Protein AF-A0A956KXP3-F1 (afdb_monomer)

Structure (mmCIF, N/CA/C/O backbone):
data_AF-A0A956KXP3-F1
#
_entry.id   AF-A0A956KXP3-F1
#
loop_
_atom_site.group_PDB
_atom_site.id
_atom_site.type_symbol
_atom_site.label_atom_id
_atom_site.label_alt_id
_atom_site.label_comp_id
_atom_site.label_asym_id
_atom_site.label_entity_id
_atom_site.label_seq_id
_atom_site.pdbx_PDB_ins_code
_atom_site.Cartn_x
_atom_site.Cartn_y
_atom_site.Cartn_z
_atom_site.occupancy
_atom_site.B_iso_or_equiv
_atom_site.auth_seq_id
_atom_site.auth_comp_id
_atom_site.auth_asym_id
_atom_site.auth_atom_id
_atom_site.pdbx_PDB_model_num
ATOM 1 N N . MET A 1 1 ? 27.974 -3.308 50.750 1.00 45.09 1 MET A N 1
ATOM 2 C CA . MET A 1 1 ? 28.464 -2.423 49.671 1.00 45.09 1 MET A CA 1
ATOM 3 C C . MET A 1 1 ? 27.335 -2.350 48.648 1.00 45.09 1 MET A C 1
ATOM 5 O O . MET A 1 1 ? 27.151 -3.309 47.923 1.00 45.09 1 MET A O 1
ATOM 9 N N . ALA A 1 2 ? 26.317 -1.505 48.831 1.00 42.88 2 ALA A N 1
ATOM 10 C CA . ALA A 1 2 ? 26.296 -0.040 48.697 1.00 42.88 2 ALA A CA 1
ATOM 11 C C . ALA A 1 2 ? 26.562 0.403 47.246 1.00 42.88 2 ALA A C 1
ATOM 13 O O . ALA A 1 2 ? 27.672 0.228 46.759 1.00 42.88 2 ALA A O 1
ATOM 14 N N . GLY A 1 3 ? 25.535 0.963 46.594 1.00 43.00 3 GLY A N 1
ATOM 15 C CA . GLY A 1 3 ? 25.621 1.526 45.244 1.00 43.00 3 GLY A CA 1
ATOM 16 C C . GLY A 1 3 ? 24.264 1.865 44.615 1.00 43.00 3 GLY A C 1
ATOM 17 O O . GLY A 1 3 ? 23.972 1.401 43.523 1.00 43.00 3 GLY A O 1
ATOM 18 N N . VAL A 1 4 ? 23.425 2.630 45.323 1.00 46.81 4 VAL A N 1
ATOM 19 C CA . VAL A 1 4 ? 22.237 3.314 44.779 1.00 46.81 4 VAL A CA 1
ATOM 20 C C . VAL A 1 4 ? 22.669 4.700 44.292 1.00 46.81 4 VAL A C 1
ATOM 22 O O . VAL A 1 4 ? 23.131 5.489 45.108 1.00 46.81 4 VAL A O 1
ATOM 25 N N . CYS A 1 5 ? 22.456 5.005 43.011 1.00 50.12 5 CYS A N 1
ATOM 26 C CA . CYS A 1 5 ? 22.317 6.353 42.436 1.00 50.12 5 CYS A CA 1
ATOM 27 C C . CYS A 1 5 ? 21.354 6.191 41.240 1.00 50.12 5 CYS A C 1
ATOM 29 O O . CYS A 1 5 ? 21.621 5.370 40.375 1.00 50.12 5 CYS A O 1
ATOM 31 N N . GLY A 1 6 ? 20.189 6.824 41.117 1.00 42.78 6 GLY A N 1
ATOM 32 C CA . GLY A 1 6 ? 19.728 8.081 41.690 1.00 42.78 6 GLY A CA 1
ATOM 33 C C . GLY A 1 6 ? 19.776 9.169 40.617 1.00 42.78 6 GLY A C 1
ATOM 34 O O . GLY A 1 6 ? 20.756 9.896 40.549 1.00 42.78 6 GLY A O 1
ATOM 35 N N . ALA A 1 7 ? 18.729 9.281 39.796 1.00 56.81 7 ALA A N 1
ATOM 36 C CA . ALA A 1 7 ? 18.448 10.481 39.008 1.00 56.81 7 ALA A CA 1
ATOM 37 C C . ALA A 1 7 ? 16.929 10.632 38.851 1.00 56.81 7 ALA A C 1
ATOM 39 O O . ALA A 1 7 ? 16.309 10.125 37.921 1.00 56.81 7 ALA A O 1
ATOM 40 N N . TRP A 1 8 ? 16.343 11.298 39.841 1.00 44.25 8 TRP A N 1
ATOM 41 C CA . TRP A 1 8 ? 15.038 11.934 39.750 1.00 44.25 8 TRP A CA 1
ATOM 42 C C . TRP A 1 8 ? 15.195 13.230 38.952 1.00 44.25 8 TRP A C 1
ATOM 44 O O . TRP A 1 8 ? 16.064 14.036 39.279 1.00 44.25 8 TRP A O 1
ATOM 54 N N . LEU A 1 9 ? 14.323 13.469 37.974 1.00 53.97 9 LEU A N 1
ATOM 55 C CA . LEU A 1 9 ? 13.992 14.823 37.540 1.00 53.97 9 LEU A CA 1
ATOM 56 C C . LEU A 1 9 ? 12.479 14.992 37.628 1.00 53.97 9 LEU A C 1
ATOM 58 O O . LEU A 1 9 ? 11.695 14.263 37.027 1.00 53.97 9 LEU A O 1
ATOM 62 N N . VAL A 1 10 ? 12.128 15.936 38.487 1.00 48.91 10 VAL A N 1
ATOM 63 C CA . VAL A 1 10 ? 10.803 16.332 38.935 1.00 48.91 10 VAL A CA 1
ATOM 64 C C . VAL A 1 10 ? 10.518 17.709 38.340 1.00 48.91 10 VAL A C 1
ATOM 66 O O . VAL A 1 10 ? 11.416 18.541 38.270 1.00 48.91 10 VAL A O 1
ATOM 69 N N . LEU A 1 11 ? 9.240 17.936 38.028 1.00 43.44 11 LEU A N 1
ATOM 70 C CA . LEU A 1 11 ? 8.555 19.227 37.894 1.00 43.44 11 LEU A CA 1
ATOM 71 C C . LEU A 1 11 ? 8.860 20.114 36.675 1.00 43.44 11 LEU A C 1
ATOM 73 O O . LEU A 1 11 ? 9.829 20.863 36.624 1.00 43.44 11 LEU A O 1
ATOM 77 N N . GLY A 1 12 ? 7.853 20.178 35.803 1.00 35.91 12 GLY A N 1
ATOM 78 C CA . GLY A 1 12 ? 7.515 21.355 35.010 1.00 35.91 12 GLY A CA 1
ATOM 79 C C . GLY A 1 12 ? 6.002 21.566 35.026 1.00 35.91 12 GLY A C 1
ATOM 80 O O . GLY A 1 12 ? 5.323 21.215 34.070 1.00 35.91 12 GLY A O 1
ATOM 81 N N . ALA A 1 13 ? 5.470 22.090 36.134 1.00 44.41 13 ALA A N 1
ATOM 82 C CA . ALA A 1 13 ? 4.117 22.633 36.224 1.00 44.41 13 ALA A CA 1
ATOM 83 C C . ALA A 1 13 ? 4.218 24.161 36.322 1.00 44.41 13 ALA A C 1
ATOM 85 O O . ALA A 1 13 ? 4.765 24.688 37.288 1.00 44.41 13 ALA A O 1
ATOM 86 N N . SER A 1 14 ? 3.735 24.863 35.302 1.00 48.34 14 SER A N 1
ATOM 87 C CA . SER A 1 14 ? 3.495 26.314 35.237 1.00 48.34 14 SER A CA 1
ATOM 88 C C . SER A 1 14 ? 2.742 26.540 33.925 1.00 48.34 14 SER A C 1
ATOM 90 O O . SER A 1 14 ? 3.182 26.049 32.898 1.00 48.34 14 SER A O 1
ATOM 92 N N . GLY A 1 15 ? 1.605 27.207 33.826 1.00 38.78 15 GLY A N 1
ATOM 93 C CA . GLY A 1 15 ? 0.773 27.939 34.764 1.00 38.78 15 GLY A CA 1
ATOM 94 C C . GLY A 1 15 ? -0.366 28.519 33.918 1.00 38.78 15 GLY A C 1
ATOM 95 O O . GLY A 1 15 ? -0.157 28.894 32.766 1.00 38.78 15 GLY A O 1
ATOM 96 N N . ALA A 1 16 ? -1.579 28.522 34.461 1.00 41.62 16 ALA A N 1
ATOM 97 C CA . ALA A 1 16 ? -2.758 29.089 33.824 1.00 41.62 16 ALA A CA 1
ATOM 98 C C . ALA A 1 16 ? -2.618 30.609 33.619 1.00 41.62 16 ALA A C 1
ATOM 100 O O . ALA A 1 16 ? -2.043 31.307 34.452 1.00 41.62 16 ALA A O 1
ATOM 101 N N . SER A 1 17 ? -3.198 31.133 32.540 1.00 46.12 17 SER A N 1
ATOM 102 C CA . SER A 1 17 ? -3.541 32.551 32.392 1.00 46.12 17 SER A CA 1
ATOM 103 C C . SER A 1 17 ? -4.945 32.636 31.805 1.00 46.12 17 SER A C 1
ATOM 105 O O . SER A 1 17 ? -5.241 32.007 30.793 1.00 46.12 17 SER A O 1
ATOM 107 N N . ALA A 1 18 ? -5.811 33.352 32.514 1.00 42.28 18 ALA A N 1
ATOM 108 C CA . ALA A 1 18 ? -7.229 33.518 32.252 1.00 42.28 18 ALA A CA 1
ATOM 109 C C . ALA A 1 18 ? -7.525 34.834 31.510 1.00 42.28 18 ALA A C 1
ATOM 111 O O . ALA A 1 18 ? -6.869 35.838 31.777 1.00 42.28 18 ALA A O 1
ATOM 112 N N . GLY A 1 19 ? -8.598 34.819 30.705 1.00 35.06 19 GLY A N 1
ATOM 113 C CA . GLY A 1 19 ? -9.416 35.977 30.299 1.00 35.06 19 GLY A CA 1
ATOM 114 C C . GLY A 1 19 ? -8.905 36.815 29.118 1.00 35.06 19 GLY A C 1
ATOM 115 O O . GLY A 1 19 ? -7.706 36.796 28.851 1.00 35.06 19 GLY A O 1
ATOM 116 N N . PRO A 1 20 ? -9.786 37.567 28.417 1.00 42.28 20 PRO A N 1
ATOM 117 C CA . PRO A 1 20 ? -11.076 38.088 28.889 1.00 42.28 20 PRO A CA 1
ATOM 118 C C . PRO A 1 20 ? -12.331 37.596 28.141 1.00 42.28 20 PRO A C 1
ATOM 120 O O . PRO A 1 20 ? -12.309 37.254 26.963 1.00 42.28 20 PRO A O 1
ATOM 123 N N . ALA A 1 21 ? -13.437 37.615 28.888 1.00 42.81 21 ALA A N 1
ATOM 124 C CA . ALA A 1 21 ? -14.804 37.571 28.397 1.00 42.81 21 ALA A CA 1
ATOM 125 C C . ALA A 1 21 ? -15.162 38.899 27.715 1.00 42.81 21 ALA A C 1
ATOM 127 O O . ALA A 1 21 ? -14.870 39.960 28.267 1.00 42.81 21 ALA A O 1
ATOM 128 N N . GLU A 1 22 ? -15.840 38.828 26.571 1.00 44.31 22 GLU A N 1
ATOM 129 C CA . GLU A 1 22 ? -16.591 39.951 26.020 1.00 44.31 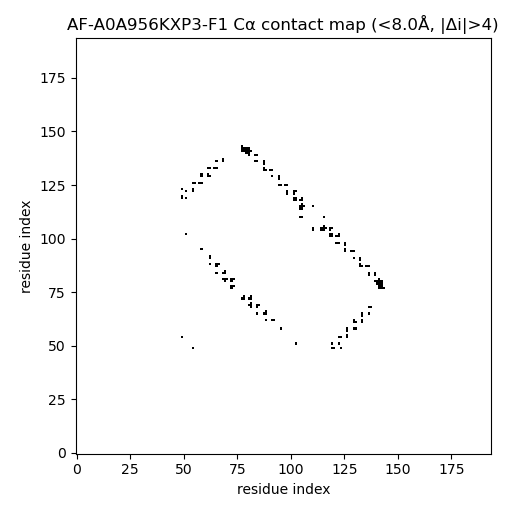22 GLU A CA 1
ATOM 130 C C . GLU A 1 22 ? -18.066 39.560 25.919 1.00 44.31 22 GLU A C 1
ATOM 132 O O . GLU A 1 22 ? -18.439 38.509 25.395 1.00 44.31 22 GLU A O 1
ATOM 137 N N . ASP A 1 23 ? -18.857 40.417 26.546 1.00 43.03 23 ASP A N 1
ATOM 138 C CA . ASP A 1 23 ? -20.299 40.430 26.693 1.00 43.03 23 ASP A CA 1
ATOM 139 C C . ASP A 1 23 ? -20.914 40.983 25.399 1.00 43.03 23 ASP A C 1
ATOM 141 O O . ASP A 1 23 ? -20.589 42.094 24.981 1.00 43.03 23 ASP A O 1
ATOM 145 N N . ALA A 1 24 ? -21.787 40.216 24.747 1.00 39.56 24 ALA A N 1
ATOM 146 C CA . ALA A 1 24 ? -22.653 40.730 23.694 1.00 39.56 24 ALA A CA 1
ATOM 147 C C . ALA A 1 24 ? -24.072 40.194 23.906 1.00 39.56 24 ALA A C 1
ATOM 149 O O . ALA A 1 24 ? -24.340 38.995 23.819 1.00 39.56 24 ALA A O 1
ATOM 150 N N . ALA A 1 25 ? -24.948 41.138 24.238 1.00 44.03 25 ALA A N 1
ATOM 151 C CA . ALA A 1 25 ? -26.364 41.015 24.543 1.00 44.03 25 ALA A CA 1
ATOM 152 C C . ALA A 1 25 ? -27.208 40.316 23.444 1.00 44.03 25 ALA A C 1
ATOM 154 O O . ALA A 1 25 ? -26.819 40.288 22.273 1.00 44.03 25 ALA A O 1
ATOM 155 N N . PRO A 1 26 ? -28.390 39.777 23.810 1.00 47.12 26 PRO A N 1
ATOM 156 C CA . PRO A 1 26 ? -29.242 38.981 22.928 1.00 47.12 26 PRO A CA 1
ATOM 157 C C . PRO A 1 26 ? -30.068 39.848 21.963 1.00 47.12 26 PRO A C 1
ATOM 159 O O . PRO A 1 26 ? -30.556 40.906 22.362 1.00 47.12 26 PRO A O 1
ATOM 162 N N . PRO A 1 27 ? -30.346 39.388 20.732 1.00 48.47 27 PRO A N 1
ATOM 163 C CA . PRO A 1 27 ? -31.478 39.900 19.980 1.00 48.47 27 PRO A CA 1
ATOM 164 C C . PRO A 1 27 ? -32.775 39.225 20.454 1.00 48.47 27 PRO A C 1
ATOM 166 O O . PRO A 1 27 ? -33.009 38.041 20.214 1.00 48.47 27 PRO A O 1
ATOM 169 N N . GLU A 1 28 ? -33.643 40.005 21.103 1.00 42.50 28 GLU A N 1
ATOM 170 C CA . GLU A 1 28 ? -35.086 39.771 21.056 1.00 42.50 28 GLU A CA 1
ATOM 171 C C . GLU A 1 28 ? -35.567 39.989 19.614 1.00 42.50 28 GLU A C 1
ATOM 173 O O . GLU A 1 28 ? -35.390 41.061 19.036 1.00 42.50 28 GLU A O 1
ATOM 178 N N . GLY A 1 29 ? -36.178 38.961 19.032 1.00 38.88 29 GLY A N 1
ATOM 179 C CA . GLY A 1 29 ? -36.815 39.003 17.722 1.00 38.88 29 GLY A CA 1
ATOM 180 C C . GLY A 1 29 ? -37.984 38.030 17.713 1.00 38.88 29 GLY A C 1
ATOM 181 O O . GLY A 1 29 ? -37.805 36.818 17.768 1.00 38.88 29 GLY A O 1
ATOM 182 N N . THR A 1 30 ? -39.179 38.602 17.743 1.00 36.38 30 THR A N 1
ATOM 183 C CA . THR A 1 30 ? -40.488 37.970 17.892 1.00 36.38 30 THR A CA 1
ATOM 184 C C . THR A 1 30 ? -40.813 36.993 16.755 1.00 36.38 30 THR A C 1
ATOM 186 O O . THR A 1 30 ? -40.412 37.184 15.612 1.00 36.38 30 THR A O 1
ATOM 189 N N . ALA A 1 31 ? -41.559 35.947 17.109 1.00 44.56 31 ALA A N 1
ATOM 190 C CA . ALA A 1 31 ? -41.974 34.832 16.269 1.00 44.56 31 ALA A CA 1
ATOM 191 C C . ALA A 1 31 ? -42.877 35.215 15.080 1.00 44.56 31 ALA A C 1
ATOM 193 O O . ALA A 1 31 ? -43.873 35.911 15.259 1.00 44.56 31 ALA A O 1
ATOM 194 N N . GLU A 1 32 ? -42.623 34.595 13.926 1.00 36.75 32 GLU A N 1
ATOM 195 C CA . GLU A 1 32 ? -43.653 34.219 12.954 1.00 36.75 32 GLU A CA 1
ATOM 196 C C . GLU A 1 32 ? -43.477 32.739 12.601 1.00 36.75 32 GLU A C 1
ATOM 198 O O . GLU A 1 32 ? -42.366 32.230 12.456 1.00 36.75 32 GLU A O 1
ATOM 203 N N . GLY A 1 33 ? -44.598 32.021 12.584 1.00 41.97 33 GLY A N 1
ATOM 204 C CA . GLY A 1 33 ? -44.637 30.571 12.544 1.00 41.97 33 GLY A CA 1
ATOM 205 C C . GLY A 1 33 ? -44.172 29.967 11.221 1.00 41.97 33 GLY A C 1
ATOM 206 O O . GLY A 1 33 ? -44.585 30.364 10.137 1.00 41.97 33 GLY A O 1
ATOM 207 N N . SER A 1 34 ? -43.414 28.886 11.339 1.00 36.19 34 SER A N 1
ATOM 208 C CA . SER A 1 34 ? -43.530 27.739 10.447 1.00 36.19 34 SER A CA 1
ATOM 209 C C . SER A 1 34 ? -43.389 26.491 11.295 1.00 36.19 34 SER A C 1
ATOM 211 O O . SER A 1 34 ? -42.302 26.091 11.696 1.00 36.19 34 SER A O 1
ATOM 213 N N . ALA A 1 35 ? -44.538 25.907 11.624 1.00 42.53 35 ALA A N 1
ATOM 214 C CA . ALA A 1 35 ? -44.608 24.527 12.057 1.00 42.53 35 ALA A CA 1
ATOM 215 C C . ALA A 1 35 ? -44.359 23.643 10.826 1.00 42.53 35 ALA A C 1
ATOM 217 O O . ALA A 1 35 ? -45.292 23.078 10.259 1.00 42.53 35 ALA A O 1
ATOM 218 N N . GLU A 1 36 ? -43.104 23.547 10.394 1.00 39.72 36 GLU A N 1
ATOM 219 C CA . GLU A 1 36 ? -42.645 22.379 9.656 1.00 39.72 36 GLU A CA 1
ATOM 220 C C . GLU A 1 36 ? -42.241 21.350 10.702 1.00 39.72 36 GLU A C 1
ATOM 222 O O . GLU A 1 36 ? -41.296 21.526 11.469 1.00 39.72 36 GLU A O 1
ATOM 227 N N . ALA A 1 37 ? -43.044 20.293 10.792 1.00 42.88 37 ALA A N 1
ATOM 228 C CA . ALA A 1 37 ? -42.674 19.093 11.505 1.00 42.88 37 ALA A CA 1
ATOM 229 C C . ALA A 1 37 ? -41.398 18.550 10.854 1.00 42.88 37 ALA A C 1
ATOM 231 O O . ALA A 1 37 ? -41.452 17.876 9.827 1.00 42.88 37 ALA A O 1
ATOM 232 N N . GLU A 1 38 ? -40.254 18.884 11.447 1.00 42.94 38 GLU A N 1
ATOM 233 C CA . GLU A 1 38 ? -38.962 18.313 11.112 1.00 42.94 38 GLU A CA 1
ATOM 234 C C . GLU A 1 38 ? -39.063 16.812 11.391 1.00 42.94 38 GLU A C 1
ATOM 236 O O . GLU A 1 38 ? -39.028 16.337 12.532 1.00 42.94 38 GLU A O 1
ATOM 241 N N . ALA A 1 39 ? -39.330 16.060 10.326 1.00 49.16 39 ALA A N 1
ATOM 242 C CA . ALA A 1 39 ? -39.291 14.618 10.333 1.00 49.16 39 ALA A CA 1
ATOM 243 C C . ALA A 1 39 ? -37.867 14.231 10.723 1.00 49.16 39 ALA A C 1
ATOM 245 O O . ALA A 1 39 ? -36.957 14.264 9.899 1.00 49.16 39 ALA A O 1
ATOM 246 N N . LYS A 1 40 ? -37.695 13.914 12.009 1.00 46.88 40 LYS A N 1
ATOM 247 C CA . LYS A 1 40 ? -36.495 13.329 12.596 1.00 46.88 40 LYS A CA 1
ATOM 248 C C . LYS A 1 40 ? -35.958 12.284 11.625 1.00 46.88 40 LYS A C 1
ATOM 250 O O . LYS A 1 40 ? -36.544 11.206 11.496 1.00 46.88 40 LYS A O 1
ATOM 255 N N . ALA A 1 41 ? -34.884 12.641 10.919 1.00 51.88 41 ALA A N 1
ATOM 256 C CA . ALA A 1 41 ? -34.215 11.739 10.006 1.00 51.88 41 ALA A CA 1
ATOM 257 C C . ALA A 1 41 ? -33.922 10.442 10.778 1.00 51.88 41 ALA A C 1
ATOM 259 O O . ALA A 1 41 ? -33.456 10.511 11.925 1.00 51.88 41 ALA A O 1
ATOM 260 N N . PRO A 1 42 ? -34.256 9.265 10.220 1.00 61.09 42 PRO A N 1
ATOM 261 C CA . PRO A 1 42 ? -33.888 8.014 10.856 1.00 61.09 42 PRO A CA 1
ATOM 262 C C . PRO A 1 42 ? -32.371 8.029 11.097 1.00 61.09 42 PRO A C 1
ATOM 264 O O . PRO A 1 42 ? -31.632 8.521 10.238 1.00 61.09 42 PRO A O 1
ATOM 267 N N . PRO A 1 43 ? -31.899 7.551 12.264 1.00 65.81 43 PRO A N 1
ATOM 268 C CA . PRO A 1 43 ? -30.471 7.486 12.539 1.00 65.81 43 PRO A CA 1
ATOM 269 C C . PRO A 1 43 ? -29.776 6.760 11.380 1.00 65.81 43 PRO A C 1
ATOM 271 O O . PRO A 1 43 ? -30.354 5.800 10.852 1.00 65.81 43 PRO A O 1
ATOM 274 N N . PRO A 1 44 ? -28.581 7.218 10.958 1.00 56.41 44 PRO A N 1
ATOM 275 C CA . PRO A 1 44 ? -27.846 6.563 9.888 1.00 56.41 44 PRO A CA 1
ATOM 276 C C . PRO A 1 44 ? -27.750 5.074 10.210 1.00 56.41 44 PRO A C 1
ATOM 278 O O . PRO A 1 44 ? -27.474 4.688 11.350 1.00 56.41 44 PRO A O 1
ATOM 281 N N . ALA A 1 45 ? -28.071 4.248 9.214 1.00 50.94 45 ALA A N 1
ATOM 282 C CA . ALA A 1 45 ? -28.017 2.806 9.360 1.00 50.94 45 ALA A CA 1
ATOM 283 C C . ALA A 1 45 ? -26.631 2.411 9.896 1.00 50.94 45 ALA A C 1
ATOM 285 O O . ALA A 1 45 ? -25.633 2.987 9.450 1.00 50.94 45 ALA A O 1
ATOM 286 N N . PRO A 1 46 ? -26.553 1.458 10.842 1.00 50.84 46 PRO A N 1
ATOM 287 C CA . PRO A 1 46 ? -25.273 0.987 11.340 1.00 50.84 46 PRO A CA 1
ATOM 288 C C . PRO A 1 46 ? -24.450 0.495 10.151 1.00 50.84 46 PRO A C 1
ATOM 290 O O . PRO A 1 46 ? -24.865 -0.418 9.430 1.00 50.84 46 PRO A O 1
ATOM 293 N N . THR A 1 47 ? -23.303 1.133 9.922 1.00 53.94 47 THR A N 1
ATOM 294 C CA . TH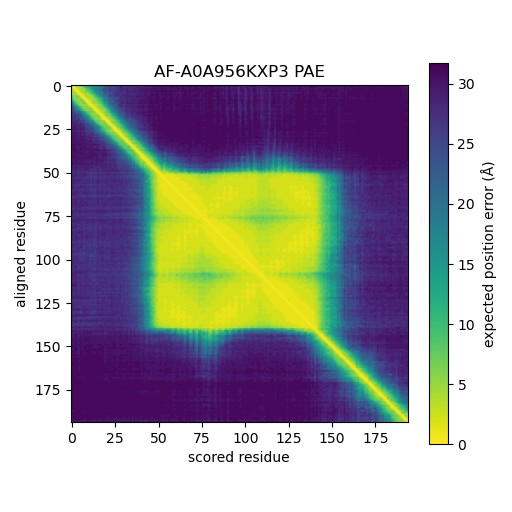R A 1 47 ? -22.307 0.635 8.981 1.00 53.94 47 THR A CA 1
ATOM 295 C C . THR A 1 47 ? -21.938 -0.787 9.407 1.00 53.94 47 THR A C 1
ATOM 297 O O . THR A 1 47 ? -21.844 -1.072 10.608 1.00 53.94 47 THR A O 1
ATOM 300 N N . PRO A 1 48 ? -21.815 -1.731 8.457 1.00 54.69 48 PRO A N 1
ATOM 301 C CA . PRO A 1 48 ? -21.481 -3.101 8.806 1.00 54.69 48 PRO A CA 1
ATOM 302 C C . PRO A 1 48 ? -20.153 -3.099 9.574 1.00 54.69 48 PRO A C 1
ATOM 304 O O . PRO A 1 48 ? -19.227 -2.391 9.172 1.00 54.69 48 PRO A O 1
ATOM 307 N N . PRO A 1 49 ? -20.040 -3.861 10.675 1.00 63.38 49 PRO A N 1
ATOM 308 C CA . PRO A 1 49 ? -18.829 -3.864 11.476 1.00 63.38 49 PRO A CA 1
ATOM 309 C C . PRO A 1 49 ? -17.661 -4.320 10.603 1.00 63.38 49 PRO A C 1
ATOM 311 O O . PRO A 1 49 ? -17.664 -5.431 10.066 1.00 63.38 49 PRO A O 1
ATOM 314 N N . VAL A 1 50 ? -16.666 -3.447 10.451 1.00 71.38 50 VAL A N 1
ATOM 315 C CA . VAL A 1 50 ? -15.434 -3.755 9.730 1.00 71.38 50 VAL A CA 1
ATOM 316 C C . VAL A 1 50 ? -14.773 -4.943 10.427 1.00 71.38 50 VAL A C 1
ATOM 318 O O . VAL A 1 50 ? -14.390 -4.877 11.597 1.00 71.38 50 VAL A O 1
ATOM 321 N N . SER A 1 51 ? -14.667 -6.074 9.731 1.00 87.69 51 SER A N 1
ATOM 322 C CA . SER A 1 51 ? -14.056 -7.270 10.305 1.00 87.69 51 SER A CA 1
ATOM 323 C C . SER A 1 51 ? -12.540 -7.094 10.358 1.00 87.69 51 SER A C 1
ATOM 325 O O . SER A 1 51 ? -11.854 -7.274 9.352 1.00 87.69 51 SER A O 1
ATOM 327 N N . VAL A 1 52 ? -12.013 -6.781 11.539 1.00 89.44 52 VAL A N 1
ATOM 328 C CA . VAL A 1 52 ? -10.588 -6.475 11.768 1.00 89.44 52 VAL A CA 1
ATOM 329 C C . VAL A 1 52 ? -9.657 -7.585 11.267 1.00 89.44 52 VAL A C 1
ATOM 331 O O . VAL A 1 52 ? -8.615 -7.306 10.688 1.00 89.44 52 VAL A O 1
ATOM 334 N N . SER A 1 53 ? -10.052 -8.854 11.398 1.00 90.81 53 SER A N 1
ATOM 335 C CA . SER A 1 53 ? -9.276 -9.987 10.871 1.00 90.81 53 SER A CA 1
ATOM 336 C C . SER A 1 53 ? -9.174 -10.006 9.345 1.00 90.81 53 SER A C 1
ATOM 338 O O . SER A 1 53 ? -8.183 -10.491 8.809 1.00 90.81 53 SER A O 1
ATOM 340 N N . LYS A 1 54 ? -10.203 -9.520 8.641 1.00 92.94 54 LYS A N 1
ATOM 341 C CA . LYS 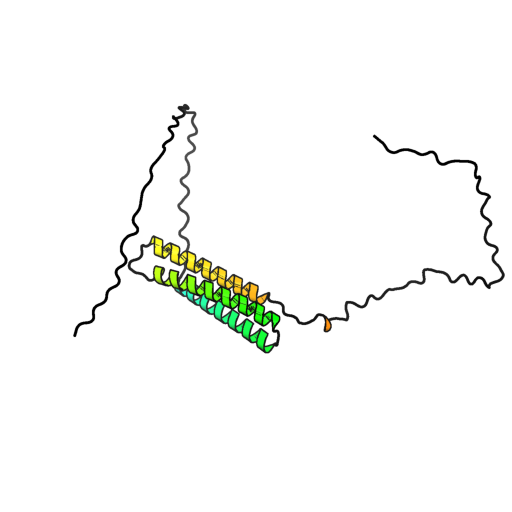A 1 54 ? -10.178 -9.398 7.180 1.00 92.94 54 LYS A CA 1
ATOM 342 C C . LYS A 1 54 ? -9.259 -8.253 6.774 1.00 92.94 54 LYS A C 1
ATOM 344 O O . LYS A 1 54 ? -8.359 -8.484 5.986 1.00 92.94 54 LYS A O 1
ATOM 349 N N . VAL A 1 55 ? -9.419 -7.087 7.404 1.00 94.00 55 VAL A N 1
ATOM 350 C CA . VAL A 1 55 ? -8.567 -5.910 7.174 1.00 94.00 55 VAL A CA 1
ATOM 351 C C . VAL A 1 55 ? -7.093 -6.256 7.365 1.00 94.00 55 VAL A C 1
ATOM 353 O O . VAL A 1 55 ? -6.277 -5.969 6.500 1.00 94.00 55 VAL A O 1
ATOM 356 N N . GLN A 1 56 ? -6.758 -6.965 8.445 1.00 93.31 56 GLN A N 1
ATOM 357 C CA . GLN A 1 56 ? -5.390 -7.418 8.685 1.00 93.31 56 GLN A CA 1
ATOM 358 C C . GLN A 1 56 ? -4.863 -8.307 7.542 1.00 93.31 56 GLN A C 1
ATOM 360 O O . GLN A 1 56 ? -3.755 -8.088 7.060 1.00 93.31 56 GLN A O 1
ATOM 365 N N . ARG A 1 57 ? -5.654 -9.284 7.080 1.00 95.44 57 ARG A N 1
ATOM 366 C CA . ARG A 1 57 ? -5.263 -10.143 5.949 1.00 95.44 57 ARG A CA 1
ATOM 367 C C . ARG A 1 57 ? -5.114 -9.360 4.651 1.00 95.44 57 ARG A C 1
ATOM 369 O O . ARG A 1 57 ? -4.207 -9.651 3.881 1.00 95.44 57 ARG A O 1
ATOM 376 N N . ASP A 1 58 ? -6.000 -8.405 4.396 1.00 95.19 58 ASP A N 1
ATOM 377 C CA . ASP A 1 58 ? -5.965 -7.580 3.189 1.00 95.19 58 ASP A CA 1
ATOM 378 C C . ASP A 1 58 ? -4.672 -6.745 3.163 1.00 95.19 58 ASP A C 1
ATOM 380 O O . ASP A 1 58 ? -3.941 -6.767 2.172 1.00 95.19 58 ASP A O 1
ATOM 384 N N . MET A 1 59 ? -4.294 -6.149 4.298 1.00 96.25 59 MET A N 1
ATOM 385 C CA . MET A 1 59 ? -3.025 -5.433 4.455 1.00 96.25 59 MET A CA 1
ATOM 386 C C . MET A 1 59 ? -1.791 -6.336 4.274 1.00 96.25 59 MET A C 1
ATOM 388 O O . MET A 1 59 ? -0.853 -5.978 3.558 1.00 96.25 59 MET A O 1
ATOM 392 N N . GLU A 1 60 ? -1.790 -7.530 4.879 1.00 96.69 60 GLU A N 1
ATOM 393 C CA . GLU A 1 60 ? -0.717 -8.526 4.715 1.00 96.69 60 GLU A CA 1
ATOM 394 C C . GLU A 1 60 ? -0.574 -8.966 3.245 1.00 96.69 60 GLU A C 1
ATOM 396 O O . GLU A 1 60 ? 0.540 -9.053 2.718 1.00 96.69 60 GLU A O 1
ATOM 401 N N . ASN A 1 61 ? -1.695 -9.177 2.551 1.00 97.50 61 ASN A N 1
ATOM 402 C CA . ASN A 1 61 ? -1.716 -9.517 1.129 1.00 97.50 61 ASN A CA 1
ATOM 403 C C . ASN A 1 61 ? -1.182 -8.377 0.255 1.00 97.50 61 ASN A C 1
ATOM 405 O O . ASN A 1 61 ? -0.439 -8.635 -0.694 1.00 97.50 61 ASN A O 1
ATOM 409 N N . GLY A 1 62 ? -1.531 -7.125 0.549 1.00 96.69 62 GLY A N 1
ATOM 410 C CA . GLY A 1 62 ? -1.017 -5.982 -0.202 1.00 96.69 62 GLY A CA 1
ATOM 411 C C . GLY A 1 62 ? 0.500 -5.818 -0.045 1.00 96.69 62 GLY A C 1
ATOM 412 O O . GLY A 1 62 ? 1.202 -5.612 -1.037 1.00 96.69 62 GLY A O 1
ATOM 413 N N . MET A 1 63 ? 1.043 -6.040 1.159 1.00 97.75 63 MET A N 1
ATOM 414 C CA . MET A 1 63 ? 2.497 -6.077 1.377 1.00 97.75 63 MET A CA 1
ATOM 415 C C . MET A 1 63 ? 3.179 -7.196 0.583 1.00 97.75 63 MET A C 1
ATOM 417 O O . MET A 1 63 ? 4.247 -6.979 0.003 1.00 97.75 63 MET A O 1
ATOM 421 N N . ALA A 1 64 ? 2.564 -8.380 0.524 1.00 98.06 64 ALA A N 1
ATOM 422 C CA . ALA A 1 64 ? 3.077 -9.490 -0.275 1.00 98.06 64 ALA A CA 1
ATOM 423 C C . ALA A 1 64 ? 3.111 -9.143 -1.774 1.00 98.06 64 ALA A C 1
ATOM 425 O O . ALA A 1 64 ? 4.128 -9.372 -2.429 1.00 98.06 64 ALA A O 1
ATOM 426 N N . ARG A 1 65 ? 2.052 -8.508 -2.298 1.00 97.88 65 ARG A N 1
ATOM 427 C CA . ARG A 1 65 ? 1.981 -8.043 -3.696 1.00 97.88 65 ARG A CA 1
ATOM 428 C C . ARG A 1 65 ? 3.053 -7.005 -4.027 1.00 97.88 65 ARG A C 1
ATOM 430 O O . ARG A 1 65 ? 3.659 -7.077 -5.092 1.00 97.88 65 ARG A O 1
ATOM 437 N N . LEU A 1 66 ? 3.330 -6.065 -3.120 1.00 97.25 66 LEU A N 1
ATOM 438 C CA . LEU A 1 66 ? 4.438 -5.114 -3.284 1.00 97.25 66 LEU A CA 1
ATOM 439 C C . LEU A 1 66 ? 5.795 -5.831 -3.353 1.00 97.25 66 LEU A C 1
ATOM 441 O O . LEU A 1 66 ? 6.641 -5.480 -4.174 1.00 97.25 66 LEU A O 1
ATOM 445 N N . GLY A 1 67 ? 5.996 -6.860 -2.525 1.00 96.56 67 GLY A N 1
ATOM 446 C CA . GLY A 1 67 ? 7.204 -7.688 -2.558 1.00 96.56 67 GLY A CA 1
ATOM 447 C C . GLY A 1 67 ? 7.364 -8.483 -3.858 1.00 96.56 67 GLY A C 1
ATOM 448 O O . GLY A 1 67 ? 8.482 -8.614 -4.366 1.00 96.56 67 GLY A O 1
ATOM 449 N N . GLU A 1 68 ? 6.260 -8.978 -4.417 1.00 97.31 68 GLU A N 1
ATOM 450 C CA . GLU A 1 68 ? 6.231 -9.650 -5.719 1.00 97.31 68 GLU A CA 1
ATOM 451 C C . GLU A 1 68 ? 6.613 -8.682 -6.845 1.00 97.31 68 GLU A C 1
ATOM 453 O O . GLU A 1 68 ? 7.581 -8.945 -7.555 1.00 97.31 68 GLU A O 1
ATOM 458 N N . LEU A 1 69 ? 5.981 -7.504 -6.914 1.00 96.50 69 LEU A N 1
ATOM 459 C CA . LEU A 1 69 ? 6.317 -6.459 -7.892 1.00 96.50 69 LEU A CA 1
ATOM 460 C C . LEU A 1 69 ? 7.790 -6.032 -7.815 1.00 96.50 69 LEU A C 1
ATOM 462 O O . LEU A 1 69 ? 8.439 -5.849 -8.846 1.00 96.50 69 LEU A O 1
ATOM 466 N N . ALA A 1 70 ? 8.338 -5.896 -6.603 1.00 95.38 70 ALA A N 1
ATOM 467 C CA . ALA A 1 70 ? 9.744 -5.551 -6.409 1.00 95.38 70 ALA A CA 1
ATOM 468 C C . ALA A 1 70 ? 10.679 -6.675 -6.879 1.00 95.38 70 ALA A C 1
ATOM 470 O O . ALA A 1 70 ? 11.765 -6.412 -7.398 1.00 95.38 70 ALA A O 1
ATOM 471 N N . SER A 1 71 ? 10.278 -7.932 -6.682 1.00 96.25 71 SER A N 1
ATOM 472 C CA . SER A 1 71 ? 11.037 -9.099 -7.136 1.00 96.25 71 SER A CA 1
ATOM 473 C C . SER A 1 71 ? 10.996 -9.230 -8.655 1.00 96.25 71 SER A C 1
ATOM 475 O O . SER A 1 71 ? 12.028 -9.507 -9.260 1.00 96.25 71 SER A O 1
ATOM 477 N N . ASP A 1 72 ? 9.842 -8.980 -9.269 1.00 95.38 72 ASP A N 1
ATOM 478 C CA . ASP A 1 72 ? 9.668 -9.001 -10.721 1.00 95.38 72 ASP A CA 1
ATOM 479 C C . ASP A 1 72 ? 10.496 -7.909 -11.395 1.00 95.38 72 ASP A C 1
ATOM 481 O O . ASP A 1 72 ? 11.282 -8.211 -12.285 1.00 95.38 72 ASP A O 1
ATOM 485 N N . ALA A 1 73 ? 10.449 -6.672 -10.892 1.00 93.94 73 ALA A N 1
ATOM 486 C CA . ALA A 1 73 ? 11.284 -5.589 -11.415 1.00 93.94 73 ALA A CA 1
ATOM 487 C C . ALA A 1 73 ? 12.790 -5.913 -11.342 1.00 93.94 73 ALA A C 1
ATOM 489 O O . ALA A 1 73 ? 13.541 -5.625 -12.272 1.00 93.94 73 ALA A O 1
ATOM 490 N N . LYS A 1 74 ? 13.240 -6.575 -10.266 1.00 92.50 74 LYS A N 1
ATOM 491 C CA . LYS A 1 74 ? 14.632 -7.039 -10.137 1.00 92.50 74 LYS A CA 1
ATOM 492 C C . LYS A 1 74 ? 14.977 -8.157 -11.120 1.00 92.50 74 LYS A C 1
ATOM 494 O O . LYS A 1 74 ? 16.091 -8.167 -11.635 1.00 92.50 74 LYS A O 1
ATOM 499 N N . ARG A 1 75 ? 14.058 -9.098 -11.369 1.00 95.56 75 ARG A N 1
ATOM 500 C CA . ARG A 1 75 ? 14.241 -10.167 -12.371 1.00 95.56 75 ARG A CA 1
ATOM 501 C C . ARG A 1 75 ? 14.352 -9.589 -13.777 1.00 95.56 75 ARG A C 1
ATOM 503 O O . ARG A 1 75 ? 15.206 -10.029 -14.539 1.00 95.56 75 ARG A O 1
ATOM 510 N N . ASP A 1 76 ? 13.560 -8.563 -14.063 1.00 92.06 76 ASP A N 1
ATOM 511 C CA . ASP A 1 76 ? 13.563 -7.845 -15.337 1.00 92.06 76 ASP A CA 1
ATOM 512 C C . ASP A 1 76 ? 14.781 -6.914 -15.496 1.00 92.06 76 ASP A C 1
ATOM 514 O O . ASP A 1 76 ? 14.941 -6.285 -16.538 1.00 92.06 76 ASP A O 1
ATOM 518 N N . SER A 1 77 ? 15.658 -6.824 -14.484 1.00 92.12 77 SER A N 1
ATOM 519 C CA . SER A 1 77 ? 16.788 -5.878 -14.423 1.00 92.12 77 SER A CA 1
ATOM 520 C C . SER A 1 77 ? 16.375 -4.406 -14.585 1.00 92.12 77 SER A C 1
ATOM 522 O O . SER A 1 77 ? 17.192 -3.556 -14.933 1.00 92.12 77 SER A O 1
ATOM 524 N N . ASP A 1 78 ? 15.117 -4.092 -14.280 1.00 92.94 78 ASP A N 1
ATOM 525 C CA . ASP A 1 78 ? 14.545 -2.754 -14.359 1.00 92.94 78 ASP A CA 1
ATOM 526 C C . ASP A 1 78 ? 14.762 -2.026 -13.027 1.00 92.94 78 ASP A C 1
ATOM 528 O O . ASP A 1 78 ? 13.949 -2.085 -12.097 1.00 92.94 78 ASP A O 1
ATOM 532 N N . LEU A 1 79 ? 15.920 -1.372 -12.912 1.00 91.38 79 LEU A N 1
ATOM 533 C CA . LEU A 1 79 ? 16.348 -0.729 -11.669 1.00 91.38 79 LEU A CA 1
ATOM 534 C C . LEU A 1 79 ? 15.465 0.464 -11.285 1.00 91.38 79 LEU A C 1
ATOM 536 O O . LEU A 1 79 ? 15.277 0.715 -10.093 1.00 91.38 79 LEU A O 1
ATOM 540 N N . VAL A 1 80 ? 14.895 1.170 -12.263 1.00 93.81 80 VAL A N 1
ATOM 541 C CA . VAL A 1 80 ? 14.036 2.335 -12.011 1.00 93.81 80 VAL A CA 1
ATOM 542 C C . VAL A 1 80 ? 12.672 1.901 -11.510 1.00 93.81 80 VAL A C 1
ATOM 544 O O . VAL A 1 80 ? 12.212 2.398 -10.475 1.00 93.81 80 VAL A O 1
ATOM 547 N N . ARG A 1 81 ? 12.068 0.891 -12.143 1.00 94.38 81 ARG A N 1
ATOM 548 C CA . ARG A 1 81 ? 10.849 0.276 -11.618 1.00 94.38 81 ARG A CA 1
ATOM 549 C C . ARG A 1 81 ? 11.093 -0.328 -10.240 1.00 94.38 81 ARG A C 1
ATOM 551 O O . ARG A 1 81 ? 10.277 -0.125 -9.343 1.00 94.38 81 ARG A O 1
ATOM 558 N N . ALA A 1 82 ? 12.220 -1.011 -10.033 1.00 95.19 82 ALA A N 1
ATOM 559 C CA . ALA A 1 82 ? 12.549 -1.600 -8.737 1.00 95.19 82 ALA A CA 1
ATOM 560 C C . ALA A 1 82 ? 12.655 -0.530 -7.638 1.00 95.19 82 ALA A C 1
ATOM 562 O O . ALA A 1 82 ? 12.073 -0.703 -6.569 1.00 95.19 82 ALA A O 1
ATOM 563 N N . ALA A 1 83 ? 13.335 0.590 -7.898 1.00 95.50 83 ALA A N 1
ATOM 564 C CA . ALA A 1 83 ? 13.440 1.702 -6.952 1.00 95.50 83 ALA A CA 1
ATOM 565 C C . ALA A 1 83 ? 12.072 2.334 -6.639 1.00 95.50 83 ALA A C 1
ATOM 567 O O . ALA A 1 83 ? 11.757 2.565 -5.471 1.00 95.50 83 ALA A O 1
ATOM 568 N N . CYS A 1 84 ? 11.233 2.550 -7.658 1.00 96.81 84 CYS A N 1
ATOM 569 C CA . CYS A 1 84 ? 9.874 3.071 -7.489 1.00 96.81 84 CYS A CA 1
ATOM 570 C C . CYS A 1 84 ? 9.013 2.159 -6.600 1.00 96.81 84 CYS A C 1
ATOM 572 O O . CYS A 1 84 ? 8.382 2.632 -5.653 1.00 96.81 84 CYS A O 1
ATOM 574 N N . VAL A 1 85 ? 9.021 0.845 -6.852 1.00 97.56 85 VAL A N 1
ATOM 575 C CA . VAL A 1 85 ? 8.256 -0.118 -6.042 1.00 97.56 85 VAL A CA 1
ATOM 576 C C . VAL A 1 85 ? 8.799 -0.198 -4.611 1.00 97.56 85 VAL A C 1
ATOM 578 O O . VAL A 1 85 ? 8.010 -0.299 -3.672 1.00 97.56 85 VAL A O 1
ATOM 581 N N . LEU A 1 86 ? 10.119 -0.102 -4.415 1.00 96.75 86 LEU A N 1
ATOM 582 C CA . LEU A 1 86 ? 10.727 -0.080 -3.079 1.00 96.75 86 LEU A CA 1
ATOM 583 C C . LEU A 1 86 ? 10.311 1.158 -2.262 1.00 96.75 86 LEU A C 1
ATOM 585 O O . LEU A 1 86 ? 9.987 1.000 -1.088 1.00 96.75 86 LEU A O 1
ATOM 589 N N . ASP A 1 87 ? 10.215 2.349 -2.867 1.00 97.50 87 ASP A N 1
ATOM 590 C CA . ASP A 1 87 ? 9.648 3.542 -2.198 1.00 97.50 87 ASP A CA 1
ATOM 591 C C . ASP A 1 87 ? 8.192 3.304 -1.763 1.00 97.50 87 ASP A C 1
ATOM 593 O O . ASP A 1 87 ? 7.801 3.647 -0.645 1.00 97.50 87 ASP A O 1
ATOM 597 N N . LYS A 1 88 ? 7.372 2.670 -2.612 1.00 97.94 88 LYS A N 1
ATOM 598 C CA . LYS A 1 88 ? 5.985 2.332 -2.242 1.00 97.94 88 LYS A CA 1
ATOM 599 C C . LYS A 1 88 ? 5.932 1.300 -1.121 1.00 97.94 88 LYS A C 1
ATOM 601 O O . LYS A 1 88 ? 5.085 1.418 -0.236 1.00 97.94 88 LYS A O 1
ATOM 606 N N . GLN A 1 89 ? 6.847 0.334 -1.124 1.00 97.56 89 GLN A N 1
ATOM 607 C CA . GLN A 1 89 ? 6.971 -0.658 -0.063 1.00 97.56 89 GLN A CA 1
ATOM 608 C C . GLN A 1 89 ? 7.339 -0.018 1.281 1.00 97.56 89 GLN A C 1
ATOM 610 O O . GLN A 1 89 ? 6.719 -0.358 2.285 1.00 97.56 89 GLN A O 1
ATOM 615 N N . GLU A 1 90 ? 8.285 0.921 1.316 1.00 97.94 90 GLU A N 1
ATOM 616 C CA . GLU A 1 90 ? 8.654 1.647 2.540 1.00 97.94 90 GLU A CA 1
ATOM 617 C C . GLU A 1 90 ? 7.462 2.434 3.106 1.00 97.94 90 GLU A C 1
ATOM 619 O O . GLU A 1 90 ? 7.142 2.341 4.292 1.00 97.94 90 GLU A O 1
ATOM 624 N N . ARG A 1 91 ? 6.712 3.133 2.246 1.00 97.69 91 ARG A N 1
ATOM 625 C CA . ARG A 1 91 ? 5.483 3.828 2.670 1.00 97.69 91 ARG A CA 1
ATOM 626 C C . ARG A 1 91 ? 4.429 2.862 3.204 1.00 97.69 91 ARG A C 1
ATOM 628 O O . ARG A 1 91 ? 3.759 3.179 4.185 1.00 97.69 91 ARG A O 1
ATOM 635 N N . ALA A 1 92 ? 4.283 1.693 2.584 1.00 97.75 92 ALA A N 1
ATOM 636 C CA . ALA A 1 92 ? 3.346 0.669 3.034 1.00 97.75 92 ALA A CA 1
ATOM 637 C C . ALA A 1 92 ? 3.757 0.070 4.392 1.00 97.75 92 ALA A C 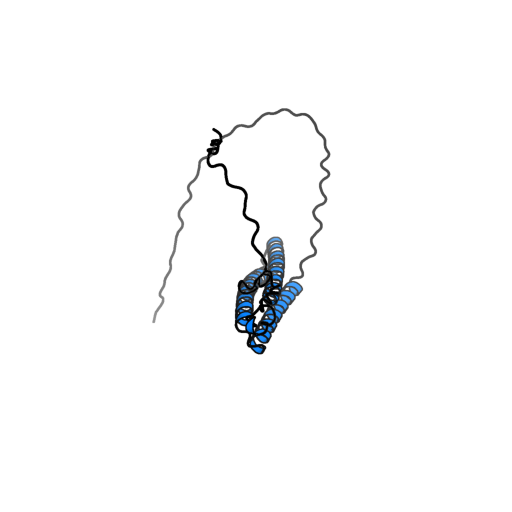1
ATOM 639 O O . ALA A 1 92 ? 2.888 -0.195 5.221 1.00 97.75 92 ALA A O 1
ATOM 640 N N . GLN A 1 93 ? 5.060 -0.055 4.676 1.00 97.44 93 GLN A N 1
ATOM 641 C CA . GLN A 1 93 ? 5.554 -0.421 6.012 1.00 97.44 93 GLN A CA 1
ATOM 642 C C . GLN A 1 93 ? 5.144 0.618 7.061 1.00 97.44 93 GLN A C 1
ATOM 644 O O . GLN A 1 93 ? 4.607 0.240 8.100 1.00 97.44 93 GLN A O 1
ATOM 649 N N . GLY A 1 94 ? 5.276 1.914 6.761 1.00 97.56 94 GLY A N 1
ATOM 650 C CA . GLY A 1 94 ? 4.788 2.972 7.653 1.00 97.56 94 GLY A CA 1
ATOM 651 C C . GLY A 1 94 ? 3.281 2.874 7.937 1.00 97.56 94 GLY A C 1
ATOM 652 O O . GLY A 1 94 ? 2.841 3.052 9.071 1.00 97.56 94 GLY A O 1
ATOM 653 N N . VAL A 1 95 ? 2.472 2.513 6.934 1.00 97.31 95 VAL A N 1
ATOM 654 C CA . VAL A 1 95 ? 1.029 2.259 7.122 1.00 97.31 95 VAL A CA 1
ATOM 655 C C . VAL A 1 95 ? 0.783 1.040 8.024 1.00 97.31 95 VAL A C 1
ATOM 657 O O . VAL A 1 95 ? -0.078 1.097 8.902 1.00 97.31 95 VAL A O 1
ATOM 660 N N . MET A 1 96 ? 1.553 -0.040 7.861 1.00 97.12 96 MET A N 1
ATOM 661 C CA . MET A 1 96 ? 1.471 -1.235 8.715 1.00 97.12 96 MET A CA 1
ATOM 662 C C . MET A 1 96 ? 1.833 -0.945 10.176 1.00 97.12 96 MET A C 1
ATOM 664 O O . MET A 1 96 ? 1.201 -1.485 11.088 1.00 97.12 96 MET A O 1
ATOM 668 N N . GLU A 1 97 ? 2.824 -0.090 10.422 1.00 96.38 97 GLU A N 1
ATOM 669 C CA . GLU A 1 97 ? 3.209 0.328 11.775 1.00 96.38 97 GLU A CA 1
ATOM 670 C C . GLU A 1 97 ? 2.076 1.092 12.469 1.00 96.38 97 GLU A C 1
ATOM 672 O O . GLU A 1 97 ? 1.702 0.758 13.597 1.00 96.38 97 GLU A O 1
ATOM 677 N N . LEU A 1 98 ? 1.461 2.051 11.767 1.00 94.94 98 LEU A N 1
ATOM 678 C CA . LEU A 1 98 ? 0.291 2.780 12.267 1.00 94.94 98 LEU A CA 1
ATOM 679 C C . LEU A 1 98 ? -0.881 1.832 12.548 1.00 94.94 98 LEU A C 1
ATOM 681 O O . LEU A 1 98 ? -1.488 1.890 13.619 1.00 94.94 98 LEU A O 1
ATOM 685 N N . ALA A 1 99 ? -1.163 0.913 11.623 1.00 95.50 99 ALA A N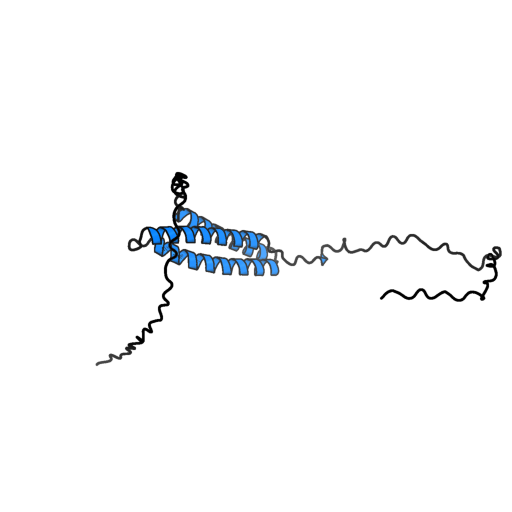 1
ATOM 686 C CA . ALA A 1 99 ? -2.219 -0.078 11.788 1.00 95.50 99 ALA A CA 1
ATOM 687 C C . ALA A 1 99 ? -1.964 -1.009 12.981 1.00 95.50 99 ALA A C 1
ATOM 689 O O . ALA A 1 99 ? -2.891 -1.350 13.710 1.00 95.50 99 ALA A O 1
ATOM 690 N N . THR A 1 100 ? -0.712 -1.382 13.245 1.00 94.75 100 THR A N 1
ATOM 691 C CA . THR A 1 100 ? -0.367 -2.220 14.402 1.00 94.75 100 THR A CA 1
ATOM 692 C C . THR A 1 100 ? -0.756 -1.543 15.718 1.00 94.75 100 THR A C 1
ATOM 694 O O . THR A 1 100 ? -1.295 -2.206 16.606 1.00 94.75 100 THR A O 1
ATOM 697 N N . GLY A 1 101 ? -0.558 -0.225 15.831 1.00 95.44 101 GLY A N 1
ATOM 698 C CA . GLY A 1 101 ? -0.994 0.553 16.994 1.00 95.44 101 GLY A CA 1
ATOM 699 C C . GLY A 1 101 ? -2.509 0.503 17.205 1.00 95.44 101 GLY A C 1
ATOM 700 O O . GLY A 1 101 ? -2.976 0.199 18.302 1.00 95.44 101 GLY A O 1
ATOM 701 N N . GLU A 1 102 ? -3.287 0.713 16.146 1.00 96.25 102 GLU A N 1
ATOM 702 C CA . GLU A 1 102 ? -4.755 0.676 16.216 1.00 96.25 102 GLU A CA 1
ATOM 703 C C . GLU A 1 102 ? -5.287 -0.743 16.486 1.00 96.25 102 GLU A C 1
ATOM 705 O O . GLU A 1 102 ? -6.266 -0.939 17.206 1.00 96.25 102 GLU A O 1
ATOM 710 N N . LEU A 1 103 ? -4.597 -1.770 15.990 1.00 94.75 103 LEU A N 1
ATOM 711 C CA . LEU A 1 103 ? -4.943 -3.171 16.222 1.00 94.75 103 LEU A CA 1
ATOM 712 C C . LEU A 1 103 ? -4.753 -3.587 17.691 1.00 94.75 103 LEU A C 1
ATOM 714 O O . LEU A 1 103 ? -5.499 -4.435 18.189 1.00 94.75 103 LEU A O 1
ATOM 718 N N . LEU A 1 104 ? -3.809 -2.964 18.404 1.00 95.56 104 LEU A N 1
ATOM 719 C CA . LEU A 1 104 ? -3.688 -3.101 19.858 1.00 95.56 104 LEU A CA 1
ATOM 720 C C . LEU A 1 104 ? -4.863 -2.437 20.583 1.00 95.56 104 LEU A C 1
ATOM 722 O O . LEU A 1 104 ? -5.420 -3.056 21.486 1.00 95.56 104 LEU A O 1
ATOM 726 N N . VAL A 1 105 ? -5.290 -1.243 20.155 1.00 95.75 105 VAL A N 1
ATOM 727 C CA . VAL A 1 105 ? -6.453 -0.541 20.737 1.00 95.75 105 VAL A CA 1
ATOM 728 C C . VAL A 1 105 ? -7.726 -1.367 20.579 1.00 95.75 105 VAL A C 1
ATOM 730 O O . VAL A 1 105 ? -8.466 -1.551 21.542 1.00 95.75 105 VAL A O 1
ATOM 733 N N . VAL A 1 106 ? -7.965 -1.934 19.394 1.00 94.12 106 VAL A N 1
ATOM 734 C CA . VAL A 1 106 ? -9.121 -2.812 19.140 1.00 94.12 106 VAL A CA 1
ATOM 735 C C . VAL A 1 106 ? -9.133 -4.030 20.071 1.00 94.12 106 VAL A C 1
ATOM 737 O O . VAL A 1 106 ? -10.202 -4.465 20.509 1.00 94.12 106 VAL A O 1
ATOM 740 N N . ARG A 1 107 ? -7.959 -4.609 20.346 1.00 93.12 107 ARG A N 1
ATOM 741 C CA . ARG A 1 107 ? -7.808 -5.813 21.180 1.00 93.12 107 ARG A CA 1
ATOM 742 C C . ARG A 1 107 ? -7.774 -5.514 22.677 1.00 93.12 107 ARG A C 1
ATOM 744 O O . ARG A 1 107 ? -7.920 -6.449 23.464 1.00 93.12 107 ARG A O 1
ATOM 751 N N . ASP A 1 108 ? -7.589 -4.259 23.071 1.00 95.62 108 ASP A N 1
ATOM 752 C CA . ASP A 1 108 ? -7.531 -3.866 24.472 1.00 95.62 108 ASP A CA 1
ATOM 753 C C . ASP A 1 108 ? -8.916 -3.964 25.128 1.00 95.62 108 ASP A C 1
ATOM 755 O O . ASP A 1 108 ? -9.859 -3.249 24.787 1.00 95.62 108 ASP A O 1
ATOM 759 N N . SER A 1 109 ? -9.038 -4.857 26.112 1.00 91.56 109 SER A N 1
ATOM 760 C CA . SER A 1 109 ? -10.254 -5.005 26.915 1.00 91.56 109 SER A CA 1
ATOM 761 C C . SER A 1 109 ? -10.519 -3.813 27.839 1.00 91.56 109 SER A C 1
ATOM 763 O O . SER A 1 109 ? -11.642 -3.668 28.318 1.00 91.56 109 SER A O 1
ATOM 765 N N . GLY A 1 110 ? -9.500 -2.994 28.120 1.00 94.81 110 GLY A N 1
ATOM 766 C CA . GLY A 1 110 ? -9.615 -1.764 28.901 1.00 94.81 110 GLY A CA 1
ATOM 767 C C . GLY A 1 110 ? -10.100 -0.556 28.094 1.00 94.81 110 GLY A C 1
ATOM 768 O O . GLY A 1 110 ? -10.531 0.432 28.689 1.00 94.81 110 GLY A O 1
ATOM 769 N N . ALA A 1 111 ? -10.073 -0.625 26.760 1.00 95.31 111 ALA A N 1
ATOM 770 C CA . ALA A 1 111 ? -10.503 0.460 25.888 1.00 95.31 111 ALA A CA 1
ATOM 771 C C . ALA A 1 111 ? -12.037 0.567 25.802 1.00 95.31 111 ALA A C 1
ATOM 773 O O . ALA A 1 111 ? -12.766 -0.434 25.774 1.00 95.31 111 ALA A O 1
ATOM 774 N N . SER A 1 112 ? -12.544 1.802 25.699 1.00 96.25 112 SER A N 1
ATOM 775 C CA . SER A 1 112 ? -13.979 2.043 25.515 1.00 96.25 112 SER A CA 1
ATOM 776 C C . SER A 1 112 ? -14.489 1.464 24.187 1.00 96.25 112 SER A C 1
ATOM 778 O O . SER A 1 112 ? -13.717 1.184 23.263 1.00 96.25 112 SER A O 1
ATOM 780 N N . SER A 1 113 ? -15.803 1.251 24.076 1.00 93.50 113 SER A N 1
ATOM 781 C CA . SER A 1 113 ? -16.439 0.815 22.823 1.00 93.50 113 SER A CA 1
ATOM 782 C C . SER A 1 113 ? -16.175 1.791 21.681 1.00 93.50 113 SER A C 1
ATOM 784 O O . SER A 1 113 ? -15.897 1.366 20.563 1.00 93.50 113 SER A O 1
ATOM 786 N N . GLU A 1 114 ? -16.208 3.087 21.973 1.00 94.81 114 GLU A N 1
ATOM 787 C CA . GLU A 1 114 ? -16.023 4.160 20.997 1.00 94.81 114 GLU A CA 1
ATOM 788 C C . GLU A 1 114 ? -14.576 4.189 20.497 1.00 94.81 114 GLU A C 1
ATOM 790 O O . GLU A 1 114 ? -14.345 4.277 19.294 1.00 94.81 114 GLU A O 1
ATOM 795 N N . ALA A 1 115 ? -13.601 4.036 21.403 1.00 95.19 115 ALA A N 1
ATOM 796 C CA . ALA A 1 115 ? -12.186 3.979 21.042 1.00 95.19 115 ALA A CA 1
ATOM 797 C C . ALA A 1 115 ? -11.887 2.781 20.129 1.00 95.19 115 ALA A C 1
ATOM 799 O O . ALA A 1 115 ? -11.196 2.925 19.123 1.00 95.19 115 ALA A O 1
ATOM 800 N N . ARG A 1 116 ? -12.459 1.609 20.437 1.00 94.88 116 ARG A N 1
ATOM 801 C CA . ARG A 1 116 ? -12.327 0.408 19.597 1.00 94.88 116 ARG A CA 1
ATOM 802 C C . ARG A 1 116 ? -13.017 0.561 18.242 1.00 94.88 116 ARG A C 1
ATOM 804 O O . ARG A 1 116 ? -12.482 0.086 17.245 1.00 94.88 116 ARG A O 1
ATOM 811 N N . GLY A 1 117 ? -14.170 1.230 18.196 1.00 93.06 117 GLY A N 1
ATOM 812 C CA . GLY A 1 117 ? -14.869 1.547 16.949 1.00 93.06 117 GLY A CA 1
ATOM 813 C C . GLY A 1 117 ? -14.034 2.444 16.037 1.00 93.06 117 GLY A C 1
ATOM 814 O O . GLY A 1 117 ? -13.773 2.085 14.893 1.00 93.06 117 GLY A O 1
ATOM 815 N N . PHE A 1 118 ? -13.524 3.554 16.572 1.00 94.62 118 PHE A N 1
ATOM 816 C CA . PHE A 1 118 ? -12.683 4.484 15.818 1.00 94.62 118 PHE A CA 1
ATOM 817 C C . PHE A 1 118 ? -11.361 3.848 15.357 1.00 94.62 118 PHE A C 1
ATOM 819 O O . PHE A 1 118 ? -10.914 4.074 14.234 1.00 94.62 118 PHE A O 1
ATOM 826 N N . ALA A 1 119 ? -10.752 2.997 16.189 1.00 95.25 119 ALA A N 1
ATOM 827 C CA . ALA A 1 119 ? -9.571 2.230 15.802 1.00 95.25 119 ALA A CA 1
ATOM 828 C C . ALA A 1 119 ? -9.870 1.251 14.649 1.00 95.25 119 ALA A C 1
ATOM 830 O O . ALA A 1 119 ? -9.068 1.120 13.726 1.00 95.25 119 ALA A O 1
ATOM 831 N N . ALA A 1 120 ? -11.040 0.603 14.645 1.00 94.06 120 ALA A N 1
ATOM 832 C CA . ALA A 1 120 ? -11.455 -0.266 13.543 1.00 94.06 120 ALA A CA 1
ATOM 833 C C . ALA A 1 120 ? -11.687 0.508 12.230 1.00 94.06 120 ALA A C 1
ATOM 835 O O . ALA A 1 120 ? -11.312 0.018 11.165 1.00 94.06 120 ALA A O 1
ATOM 836 N N . GLU A 1 121 ? -12.248 1.719 12.291 1.00 94.12 121 GLU A N 1
ATOM 837 C CA . GLU A 1 121 ? -12.398 2.597 11.119 1.00 94.12 121 GLU A CA 1
ATOM 838 C C . GLU A 1 121 ? -11.041 3.032 10.558 1.00 94.12 121 GLU A C 1
ATOM 840 O O . GLU A 1 121 ? -10.802 2.930 9.354 1.00 94.12 121 GLU A O 1
ATOM 845 N N . LYS A 1 122 ? -10.113 3.438 11.431 1.00 95.75 122 LYS A N 1
ATOM 846 C CA . LYS A 1 122 ? -8.739 3.767 11.034 1.00 95.75 122 LYS A CA 1
ATOM 847 C C . LYS A 1 122 ? -8.009 2.591 10.401 1.00 95.75 122 LYS A C 1
ATOM 849 O O . LYS A 1 122 ? -7.276 2.791 9.438 1.00 95.75 122 LYS A O 1
ATOM 854 N N . LEU A 1 123 ? -8.203 1.378 10.920 1.00 95.50 123 LEU A N 1
ATOM 855 C CA . LEU A 1 123 ? -7.660 0.165 10.306 1.00 95.50 123 LEU A CA 1
ATOM 856 C C . LEU A 1 123 ? -8.212 -0.036 8.892 1.00 95.50 123 LEU A C 1
ATOM 858 O O . LEU A 1 123 ? -7.448 -0.374 7.993 1.00 95.50 123 LEU A O 1
ATOM 862 N N . GLY A 1 124 ? -9.509 0.208 8.686 1.00 94.56 124 GLY A N 1
ATOM 863 C CA . GLY A 1 124 ? -10.119 0.199 7.356 1.00 94.56 124 GLY A CA 1
ATOM 864 C C . GLY A 1 124 ? -9.445 1.193 6.408 1.00 94.56 124 GLY A C 1
ATOM 865 O O . GLY A 1 124 ? -8.965 0.798 5.349 1.00 94.56 124 GLY A O 1
ATOM 866 N N . ALA A 1 125 ? -9.304 2.451 6.832 1.00 95.50 125 ALA A N 1
ATOM 867 C CA . ALA A 1 125 ? -8.631 3.485 6.041 1.00 95.50 125 ALA A CA 1
ATOM 868 C C . ALA A 1 125 ? -7.145 3.167 5.772 1.00 95.50 125 ALA A C 1
ATOM 870 O O . ALA A 1 125 ? -6.616 3.476 4.706 1.00 95.50 125 ALA A O 1
ATOM 871 N N . ALA A 1 126 ? -6.456 2.529 6.723 1.00 96.44 126 ALA A N 1
ATOM 872 C CA . ALA A 1 126 ? -5.080 2.079 6.539 1.00 96.44 126 ALA A CA 1
ATOM 873 C C . ALA A 1 126 ? -4.981 0.975 5.474 1.00 96.44 126 ALA A C 1
ATOM 875 O O . ALA A 1 126 ? -4.060 1.003 4.658 1.00 96.44 126 ALA A O 1
ATOM 876 N N . ALA A 1 127 ? -5.930 0.037 5.439 1.00 96.06 127 ALA A N 1
ATOM 877 C CA . ALA A 1 127 ? -5.977 -0.983 4.395 1.00 96.06 127 ALA A CA 1
ATOM 878 C C . ALA A 1 127 ? -6.247 -0.390 3.011 1.00 96.06 127 ALA A C 1
ATOM 880 O O . ALA A 1 127 ? -5.500 -0.690 2.084 1.00 96.06 127 ALA A O 1
ATOM 881 N N . GLU A 1 128 ? -7.216 0.520 2.890 1.00 96.62 128 GLU A N 1
ATOM 882 C CA . GLU A 1 128 ? -7.468 1.248 1.636 1.00 96.62 128 GLU A CA 1
ATOM 883 C C . GLU A 1 128 ? -6.214 1.994 1.166 1.00 96.62 128 GLU A C 1
ATOM 885 O O . GLU A 1 128 ? -5.831 1.933 -0.003 1.00 96.62 128 GLU A O 1
ATOM 890 N N . ARG A 1 129 ? -5.497 2.635 2.097 1.00 97.50 129 ARG A N 1
ATOM 891 C CA . ARG A 1 129 ? -4.250 3.327 1.771 1.00 97.50 129 ARG A CA 1
ATOM 892 C C . ARG A 1 129 ? -3.153 2.381 1.284 1.00 97.50 129 ARG A C 1
ATOM 894 O O . ARG A 1 129 ? -2.319 2.780 0.469 1.00 97.50 129 ARG A O 1
ATOM 901 N N . LEU A 1 130 ? -3.110 1.159 1.803 1.00 97.81 130 LEU A N 1
ATOM 902 C CA . LEU A 1 130 ? -2.155 0.148 1.370 1.00 97.81 130 LEU A CA 1
ATOM 903 C C . LEU A 1 130 ? -2.508 -0.370 -0.030 1.00 97.81 130 LEU A C 1
ATOM 905 O O . LEU A 1 130 ? -1.615 -0.486 -0.871 1.00 97.81 130 LEU A O 1
ATOM 909 N N . ASP A 1 131 ? -3.792 -0.589 -0.313 1.00 97.44 131 ASP A N 1
ATO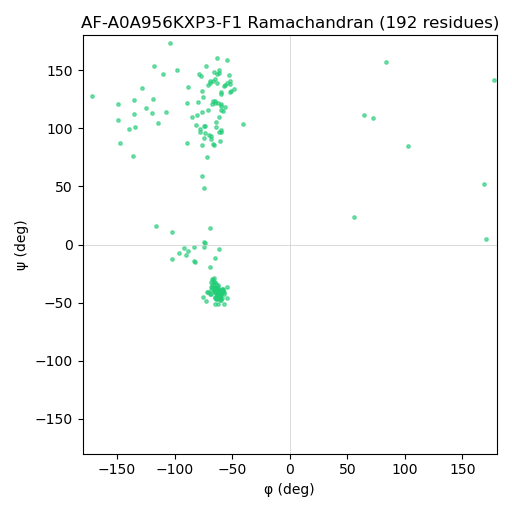M 910 C CA . ASP A 1 131 ? -4.274 -0.946 -1.650 1.00 97.44 131 ASP A CA 1
ATOM 911 C C . ASP A 1 131 ? -3.936 0.142 -2.685 1.00 97.44 131 ASP A C 1
ATOM 913 O O . ASP A 1 131 ? -3.412 -0.170 -3.757 1.00 97.44 131 ASP A O 1
ATOM 917 N N . ASP A 1 132 ? -4.100 1.423 -2.343 1.00 98.06 132 ASP A N 1
ATOM 918 C CA . ASP A 1 132 ? -3.673 2.542 -3.195 1.00 98.06 132 ASP A CA 1
ATOM 919 C C . ASP A 1 132 ? -2.174 2.494 -3.525 1.00 98.06 132 ASP A C 1
ATOM 921 O O . ASP A 1 132 ? -1.760 2.819 -4.642 1.00 98.06 132 ASP A O 1
ATOM 925 N N . LEU A 1 133 ? -1.333 2.130 -2.550 1.00 98.00 133 LEU A N 1
ATOM 926 C CA . LEU A 1 133 ? 0.111 2.003 -2.756 1.00 98.00 133 LEU A CA 1
ATOM 927 C C . LEU A 1 133 ? 0.441 0.828 -3.677 1.00 98.00 133 LEU A C 1
ATOM 929 O O . LEU A 1 133 ? 1.351 0.949 -4.498 1.00 98.00 133 LEU A O 1
ATOM 933 N N . VAL A 1 134 ? -0.304 -0.276 -3.583 1.00 97.94 134 VAL A N 1
ATOM 934 C CA . VAL A 1 134 ? -0.191 -1.414 -4.507 1.00 97.94 134 VAL A CA 1
ATOM 935 C C . VAL A 1 134 ? -0.561 -0.987 -5.928 1.00 97.94 134 VAL A C 1
ATOM 937 O O . VAL A 1 134 ? 0.180 -1.290 -6.862 1.00 97.94 134 VAL A O 1
ATOM 940 N N . GLU A 1 135 ? -1.662 -0.257 -6.114 1.00 97.88 135 GLU A N 1
ATOM 941 C CA . GLU A 1 135 ? -2.064 0.239 -7.438 1.00 97.88 135 GLU A CA 1
ATOM 942 C C . GLU A 1 135 ? -1.050 1.233 -8.017 1.00 97.88 135 GLU A C 1
ATOM 944 O O . GLU A 1 135 ? -0.673 1.124 -9.184 1.00 97.88 135 GLU A O 1
ATOM 949 N N . GLN A 1 136 ? -0.521 2.146 -7.201 1.00 97.00 136 GLN A N 1
ATOM 950 C CA . GLN A 1 136 ? 0.559 3.047 -7.619 1.00 97.00 136 GLN A CA 1
ATOM 951 C C . GLN A 1 136 ? 1.840 2.287 -7.979 1.00 97.00 136 GLN A C 1
ATOM 953 O O . GLN A 1 136 ? 2.515 2.644 -8.941 1.00 97.00 136 GLN A O 1
ATOM 958 N N . ALA A 1 137 ? 2.179 1.227 -7.243 1.00 96.75 137 ALA A N 1
ATOM 959 C CA . ALA A 1 137 ? 3.348 0.406 -7.542 1.00 96.75 137 ALA A CA 1
ATOM 960 C C . ALA A 1 137 ? 3.215 -0.335 -8.882 1.00 96.75 137 ALA A C 1
ATOM 962 O O . ALA A 1 137 ? 4.206 -0.498 -9.592 1.00 96.75 137 ALA A O 1
ATOM 963 N N . LYS A 1 138 ? 2.001 -0.743 -9.275 1.00 95.38 138 LYS A N 1
ATOM 964 C CA . LYS A 1 138 ? 1.744 -1.314 -10.612 1.00 95.38 138 LYS A CA 1
ATOM 965 C C . LYS A 1 138 ? 1.955 -0.299 -11.735 1.00 95.38 138 LYS A C 1
ATOM 967 O O . LYS A 1 138 ? 2.301 -0.692 -12.842 1.00 95.38 138 LYS A O 1
ATOM 972 N N . GLN A 1 139 ? 1.754 0.984 -11.445 1.00 95.19 139 GLN A N 1
ATOM 973 C CA . GLN A 1 139 ? 1.963 2.090 -12.381 1.00 95.19 139 GLN A CA 1
ATOM 974 C C . GLN A 1 139 ? 3.428 2.548 -12.448 1.00 95.19 139 GLN A C 1
ATOM 976 O O . GLN A 1 139 ? 3.741 3.443 -13.229 1.00 95.19 139 GLN A O 1
ATOM 981 N N . CYS A 1 140 ? 4.337 1.957 -11.660 1.00 93.81 140 CYS A N 1
ATOM 982 C CA . CYS A 1 140 ? 5.767 2.209 -11.806 1.00 93.81 140 CYS A CA 1
ATOM 983 C C . CYS A 1 140 ? 6.234 1.708 -13.184 1.00 93.81 140 CYS A C 1
ATOM 985 O O . CYS A 1 140 ? 6.379 0.503 -13.404 1.00 93.81 140 CYS A O 1
ATOM 987 N N . VAL A 1 141 ? 6.474 2.645 -14.099 1.00 85.38 141 VAL A N 1
ATOM 988 C CA . VAL A 1 141 ? 7.121 2.405 -15.393 1.00 85.38 141 VAL A CA 1
ATOM 989 C C . VAL A 1 141 ? 8.627 2.545 -15.197 1.00 85.38 141 VAL A C 1
ATOM 991 O O . VAL A 1 141 ? 9.075 3.456 -14.501 1.00 85.38 141 VAL A O 1
ATOM 994 N N . GLY A 1 142 ? 9.398 1.625 -15.764 1.00 79.69 142 GLY A N 1
ATOM 995 C CA . GLY A 1 142 ? 10.852 1.698 -15.746 1.00 79.69 142 GLY A CA 1
ATOM 996 C C . GLY A 1 142 ? 11.454 2.128 -17.073 1.00 79.69 142 GLY A C 1
ATOM 997 O O . GLY A 1 142 ? 10.754 2.246 -18.079 1.00 79.69 142 GLY A O 1
ATOM 998 N N . ASP A 1 143 ? 12.768 2.339 -17.061 1.00 65.50 143 ASP A N 1
ATOM 999 C CA . ASP A 1 143 ? 13.564 2.798 -18.203 1.00 65.50 143 ASP A CA 1
ATOM 1000 C C . ASP A 1 143 ? 13.804 1.670 -19.219 1.00 65.50 143 ASP A C 1
ATOM 1002 O O . ASP A 1 143 ? 14.941 1.322 -19.547 1.00 65.50 143 ASP A O 1
ATOM 1006 N N . LYS A 1 144 ? 12.735 1.086 -19.767 1.00 61.38 144 LYS A N 1
ATOM 1007 C CA . LYS A 1 144 ? 12.847 0.501 -21.106 1.00 61.38 144 LYS A CA 1
ATOM 1008 C C . LYS A 1 144 ? 13.019 1.676 -22.057 1.00 61.38 144 LYS A C 1
ATOM 1010 O O . LYS A 1 144 ? 12.047 2.335 -22.415 1.00 61.38 144 LYS A O 1
ATOM 1015 N N . SER A 1 145 ? 14.284 1.997 -22.323 1.00 46.00 145 SER A N 1
ATOM 1016 C CA . SER A 1 145 ? 14.702 3.129 -23.142 1.00 46.00 145 SER A CA 1
ATOM 1017 C C . SER A 1 145 ? 13.910 3.142 -24.456 1.00 46.00 145 SER A C 1
ATOM 1019 O O . SER A 1 145 ? 13.818 2.095 -25.105 1.00 46.00 145 SER A O 1
ATOM 1021 N N . PRO A 1 146 ? 13.372 4.295 -24.894 1.00 53.12 146 PRO A N 1
ATOM 1022 C CA . PRO A 1 146 ? 12.779 4.425 -26.222 1.00 53.12 146 PRO A CA 1
ATOM 1023 C C . PRO A 1 146 ? 13.783 4.175 -27.360 1.00 53.12 146 PRO A C 1
ATOM 1025 O O . PRO A 1 146 ? 13.375 4.113 -28.514 1.00 53.12 146 PRO A O 1
ATOM 1028 N N . GLU A 1 147 ? 15.063 3.951 -27.048 1.00 52.50 147 GLU A N 1
ATOM 1029 C CA . GLU A 1 147 ? 16.086 3.506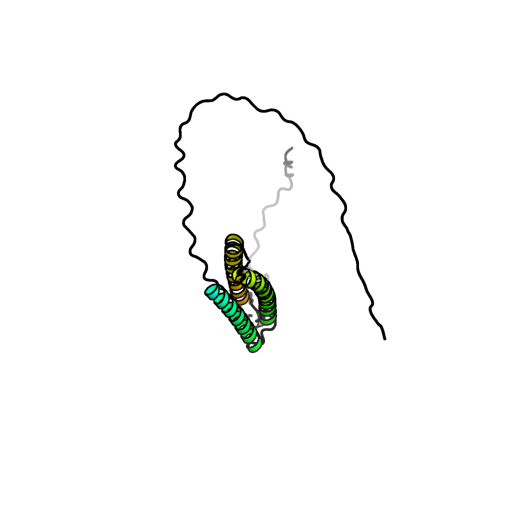 -28.001 1.00 52.50 147 GLU A CA 1
ATOM 1030 C C . GLU A 1 147 ? 15.836 2.090 -28.570 1.00 52.50 147 GLU A C 1
ATOM 1032 O O . GLU A 1 147 ? 16.467 1.706 -29.551 1.00 52.50 147 GLU A O 1
ATOM 1037 N N . GLU A 1 148 ? 14.895 1.308 -28.015 1.00 53.53 148 GLU A N 1
ATOM 1038 C CA . GLU A 1 148 ? 14.350 0.102 -28.678 1.00 53.53 148 GLU A CA 1
ATOM 1039 C C . GLU A 1 148 ? 13.083 0.383 -29.520 1.00 53.53 148 GLU A C 1
ATOM 1041 O O . GLU A 1 148 ? 12.568 -0.518 -30.179 1.00 53.53 148 GLU A O 1
ATOM 1046 N N . SER A 1 149 ? 12.579 1.622 -29.522 1.00 52.12 149 SER A N 1
ATOM 1047 C CA . SER A 1 149 ? 11.382 2.071 -30.259 1.00 52.12 149 SER A CA 1
ATOM 1048 C C . SER A 1 149 ? 11.668 3.131 -31.335 1.00 52.12 149 SER A C 1
ATOM 1050 O O . SER A 1 149 ? 10.742 3.766 -31.840 1.00 52.12 149 SER A O 1
ATOM 1052 N N . ASP A 1 150 ? 12.932 3.312 -31.727 1.00 54.16 150 ASP A N 1
ATOM 1053 C CA . ASP A 1 150 ? 13.357 4.267 -32.764 1.00 54.16 150 ASP A CA 1
ATOM 1054 C C . ASP A 1 150 ? 13.026 3.811 -34.204 1.00 54.16 150 ASP A C 1
ATOM 1056 O O . ASP A 1 150 ? 13.851 3.887 -35.112 1.00 54.16 150 ASP A O 1
ATOM 1060 N N . ASP A 1 151 ? 11.788 3.377 -34.439 1.00 55.31 151 ASP A N 1
ATOM 1061 C CA . ASP A 1 151 ? 11.165 3.399 -35.770 1.00 55.31 151 ASP A CA 1
ATOM 1062 C C . ASP A 1 151 ? 10.163 4.569 -35.913 1.00 55.31 151 ASP A C 1
ATOM 1064 O O . ASP A 1 151 ? 9.780 4.912 -37.029 1.00 55.31 151 ASP A O 1
ATOM 1068 N N . GLU A 1 152 ? 9.773 5.254 -34.824 1.00 57.53 152 GLU A N 1
ATOM 1069 C CA . GLU A 1 152 ? 8.752 6.325 -34.870 1.00 57.53 152 GLU A CA 1
ATOM 1070 C C . GLU A 1 152 ? 9.301 7.762 -34.986 1.00 57.53 152 GLU A C 1
ATOM 1072 O O . GLU A 1 152 ? 8.528 8.692 -35.214 1.00 57.53 152 GLU A O 1
ATOM 1077 N N . THR A 1 153 ? 10.618 7.989 -34.891 1.00 58.09 153 THR A N 1
ATOM 1078 C CA . THR A 1 153 ? 11.212 9.341 -35.033 1.00 58.09 153 THR A CA 1
ATOM 1079 C C . THR A 1 153 ? 11.869 9.599 -36.391 1.00 58.09 153 THR A C 1
ATOM 1081 O O . THR A 1 153 ? 12.521 10.633 -36.587 1.00 58.09 153 THR A O 1
ATOM 1084 N N . ARG A 1 154 ? 11.666 8.720 -37.383 1.00 57.47 154 ARG A N 1
ATOM 1085 C CA . ARG A 1 154 ? 12.048 9.023 -38.766 1.00 57.47 154 ARG A CA 1
ATOM 1086 C C . ARG A 1 154 ? 11.051 10.034 -39.332 1.00 57.47 154 ARG A C 1
ATOM 1088 O O . ARG A 1 154 ? 9.984 9.673 -39.808 1.00 57.47 154 ARG A O 1
ATOM 1095 N N . ASN A 1 155 ? 11.412 11.315 -39.283 1.00 59.00 155 ASN A N 1
ATOM 1096 C CA . ASN A 1 155 ? 10.775 12.340 -40.107 1.00 59.00 155 ASN A CA 1
ATOM 1097 C C . ASN A 1 155 ? 10.994 11.969 -41.583 1.00 59.00 155 ASN A C 1
ATOM 1099 O O . ASN A 1 155 ? 11.998 12.352 -42.184 1.00 59.00 155 ASN A O 1
ATOM 1103 N N . GLU A 1 156 ? 10.086 11.188 -42.164 1.00 57.84 156 GLU A N 1
ATOM 1104 C CA . GLU A 1 156 ? 9.955 11.088 -43.612 1.00 57.84 156 GLU A CA 1
ATOM 1105 C C . GLU A 1 156 ? 9.380 12.419 -44.092 1.00 57.84 156 GLU A C 1
ATOM 1107 O O . GLU A 1 156 ? 8.180 12.675 -44.036 1.00 57.84 156 GLU A O 1
ATOM 1112 N N . VAL A 1 157 ? 10.271 13.327 -44.486 1.00 64.50 157 VAL A N 1
ATOM 1113 C CA . VAL A 1 157 ? 9.870 14.514 -45.232 1.00 64.50 157 VAL A CA 1
ATOM 1114 C C . VAL A 1 157 ? 9.529 14.032 -46.640 1.00 64.50 157 VAL A C 1
ATOM 1116 O O . VAL A 1 157 ? 10.424 13.751 -47.436 1.00 64.50 157 VAL A O 1
ATOM 1119 N N . GLU A 1 158 ? 8.239 13.906 -46.948 1.00 60.97 158 GLU A N 1
ATOM 1120 C CA . GLU A 1 158 ? 7.765 13.851 -48.331 1.00 60.97 158 GLU A CA 1
ATOM 1121 C C . GLU A 1 158 ? 8.041 15.221 -48.974 1.00 60.97 158 GLU A C 1
ATOM 1123 O O . GLU A 1 158 ? 7.225 16.141 -48.929 1.00 60.97 158 GLU A O 1
ATOM 1128 N N . GLU A 1 159 ? 9.248 15.403 -49.516 1.00 62.72 159 GLU A N 1
ATOM 1129 C CA . GLU A 1 159 ? 9.562 16.556 -50.359 1.00 62.72 159 GLU A CA 1
ATOM 1130 C C . GLU A 1 159 ? 8.900 16.362 -51.728 1.00 62.72 159 GLU A C 1
ATOM 1132 O O . GLU A 1 159 ? 9.487 15.800 -52.656 1.00 62.72 159 GLU A O 1
ATOM 1137 N N . ASP A 1 160 ? 7.676 16.863 -51.882 1.00 63.97 160 ASP A N 1
ATOM 1138 C CA . ASP A 1 160 ? 7.173 17.200 -53.211 1.00 63.97 160 ASP A CA 1
ATOM 1139 C C . ASP A 1 160 ? 8.119 18.255 -53.829 1.00 63.97 160 ASP A C 1
ATOM 1141 O O . ASP A 1 160 ? 8.398 19.278 -53.192 1.00 63.97 160 ASP A O 1
ATOM 1145 N N . PRO A 1 161 ? 8.629 18.085 -55.065 1.00 59.41 161 PRO A N 1
ATOM 1146 C CA . PRO A 1 161 ? 9.461 19.102 -55.699 1.00 59.41 161 PRO A CA 1
ATOM 1147 C C . PRO A 1 161 ? 8.610 20.339 -56.036 1.00 59.41 161 PRO A C 1
ATOM 1149 O O . PRO A 1 161 ? 8.035 20.445 -57.118 1.00 59.41 161 PRO A O 1
ATOM 1152 N N . LEU A 1 162 ? 8.525 21.308 -55.119 1.00 59.34 162 LEU A N 1
ATOM 1153 C CA . LEU A 1 162 ? 7.745 22.541 -55.311 1.00 59.34 162 LEU A CA 1
ATOM 1154 C C . LEU A 1 162 ? 8.388 23.555 -56.277 1.00 59.34 162 LEU A C 1
ATOM 1156 O O . LEU A 1 162 ? 7.826 24.630 -56.494 1.00 59.34 162 LEU A O 1
ATOM 1160 N N . ILE A 1 163 ? 9.538 23.249 -56.884 1.00 61.97 163 ILE A N 1
ATOM 1161 C CA . ILE A 1 163 ? 10.187 24.148 -57.844 1.00 61.97 163 ILE A CA 1
ATOM 1162 C C . ILE A 1 163 ? 10.311 23.446 -59.200 1.00 61.97 163 ILE A C 1
ATOM 1164 O O . ILE A 1 163 ? 11.100 22.509 -59.336 1.00 61.97 163 ILE A O 1
ATOM 1168 N N . PRO A 1 164 ? 9.596 23.907 -60.244 1.00 58.22 164 PRO A N 1
ATOM 1169 C CA . PRO A 1 164 ? 9.944 23.545 -61.606 1.00 58.22 164 PRO A CA 1
ATOM 1170 C C . PRO A 1 164 ? 11.367 24.040 -61.865 1.00 58.22 164 PRO A C 1
ATOM 1172 O O . PRO A 1 164 ? 11.632 25.239 -61.762 1.00 58.22 164 PRO A O 1
ATOM 1175 N N . ILE A 1 165 ? 12.282 23.132 -62.204 1.00 59.84 165 ILE A N 1
ATOM 1176 C CA . ILE A 1 165 ? 13.630 23.476 -62.667 1.00 59.84 165 ILE A CA 1
ATOM 1177 C C . ILE A 1 165 ? 13.472 24.198 -64.012 1.00 59.84 165 ILE A C 1
ATOM 1179 O O . ILE A 1 165 ? 13.488 23.593 -65.083 1.00 59.84 165 ILE A O 1
ATOM 1183 N N . ALA A 1 166 ? 13.245 25.508 -63.962 1.00 55.59 166 ALA A N 1
ATOM 1184 C CA . ALA A 1 166 ? 13.366 26.382 -65.112 1.00 55.59 166 ALA A CA 1
ATOM 1185 C C . ALA A 1 166 ? 14.862 26.605 -65.341 1.00 55.59 166 ALA A C 1
ATOM 1187 O O . ALA A 1 166 ? 15.453 27.544 -64.815 1.00 55.59 166 ALA A O 1
ATOM 1188 N N . ASP A 1 167 ? 15.477 25.685 -66.079 1.00 55.00 167 ASP A N 1
ATOM 1189 C CA . ASP A 1 167 ? 16.852 25.800 -66.550 1.00 55.00 167 ASP A CA 1
ATOM 1190 C C . ASP A 1 167 ? 17.003 27.082 -67.404 1.00 55.00 167 ASP A C 1
ATOM 1192 O O . ASP A 1 167 ? 16.385 27.187 -68.472 1.00 55.00 167 ASP A O 1
ATOM 1196 N N . PRO A 1 168 ? 17.803 28.073 -66.965 1.00 53.88 168 PRO A N 1
ATOM 1197 C CA . PRO A 1 168 ? 17.974 29.336 -67.677 1.00 53.88 168 PRO A CA 1
ATOM 1198 C C . PRO A 1 168 ? 18.834 29.215 -68.948 1.00 53.88 168 PRO A C 1
ATOM 1200 O O . PRO A 1 168 ? 19.062 30.223 -69.616 1.00 53.88 168 PRO A O 1
ATOM 1203 N N . THR A 1 169 ? 19.311 28.020 -69.315 1.00 58.88 169 THR A N 1
ATOM 1204 C CA . THR A 1 169 ? 20.078 27.793 -70.555 1.00 58.88 169 THR A CA 1
ATOM 1205 C C . THR A 1 169 ? 19.213 27.467 -71.777 1.00 58.88 169 THR A C 1
ATOM 1207 O O . THR A 1 169 ? 19.726 27.420 -72.895 1.00 58.88 169 THR A O 1
ATOM 1210 N N . MET A 1 170 ? 17.896 27.308 -71.607 1.00 52.75 170 MET A N 1
ATOM 1211 C CA . MET A 1 170 ? 16.957 27.060 -72.705 1.00 52.75 170 MET A CA 1
ATOM 1212 C C . MET A 1 170 ? 16.675 28.353 -73.501 1.00 52.75 170 MET A C 1
ATOM 1214 O O . MET A 1 170 ? 16.042 29.276 -72.978 1.00 52.75 170 MET A O 1
ATOM 1218 N N . PRO A 1 171 ? 17.081 28.453 -74.783 1.00 53.00 171 PRO A N 1
ATOM 1219 C CA . PRO A 1 171 ? 16.840 29.643 -75.585 1.00 53.00 171 PRO A CA 1
ATOM 1220 C C . PRO A 1 171 ? 15.383 29.634 -76.060 1.00 53.00 171 PRO A C 1
ATOM 1222 O O . PRO A 1 171 ? 15.047 28.946 -77.022 1.00 53.00 171 PRO A O 1
ATOM 1225 N N . GLY A 1 172 ? 14.486 30.374 -75.399 1.00 56.22 172 GLY A N 1
ATOM 1226 C CA . GLY A 1 172 ? 13.131 30.487 -75.951 1.00 56.22 172 GLY A CA 1
ATOM 1227 C C . GLY A 1 172 ? 12.009 31.135 -75.153 1.00 56.22 172 GLY A C 1
ATOM 1228 O O . GLY A 1 172 ? 10.885 31.113 -75.649 1.00 56.22 172 GLY A O 1
ATOM 1229 N N . ARG A 1 173 ? 12.217 31.714 -73.964 1.00 51.97 173 ARG A N 1
ATOM 1230 C CA . ARG A 1 173 ? 11.125 32.431 -73.280 1.00 51.97 173 ARG A CA 1
ATOM 1231 C C . ARG A 1 173 ? 11.593 33.768 -72.736 1.00 51.97 173 ARG A C 1
ATOM 1233 O O . ARG A 1 173 ? 12.239 33.846 -71.701 1.00 51.97 173 ARG A O 1
ATOM 1240 N N . GLN A 1 174 ? 11.257 34.823 -73.466 1.00 60.00 174 GLN A N 1
ATOM 1241 C CA . GLN A 1 174 ? 11.410 36.193 -73.004 1.00 60.00 174 GLN A CA 1
ATOM 1242 C C . GLN A 1 174 ? 10.413 36.420 -71.852 1.00 60.00 174 GLN A C 1
ATOM 1244 O O . GLN A 1 174 ? 9.215 36.204 -72.058 1.00 60.00 174 GLN A O 1
ATOM 1249 N N . PRO A 1 175 ? 10.866 36.777 -70.637 1.00 63.16 175 PRO A N 1
ATOM 1250 C CA . PRO A 1 175 ? 9.958 37.029 -69.526 1.00 63.16 175 PRO A CA 1
ATOM 1251 C C . PRO A 1 175 ? 9.078 38.252 -69.839 1.00 63.16 175 PRO A C 1
ATOM 1253 O O . PRO A 1 175 ? 9.563 39.204 -70.460 1.00 63.16 175 PRO A O 1
ATOM 1256 N N . PRO A 1 176 ? 7.790 38.244 -69.452 1.00 65.50 176 PRO A N 1
ATOM 1257 C CA . PRO A 1 176 ? 6.913 39.386 -69.670 1.00 65.50 176 PRO A CA 1
ATOM 1258 C C . PRO A 1 176 ? 7.451 40.589 -68.891 1.00 65.50 176 PRO A C 1
ATOM 1260 O O . PRO A 1 176 ? 7.633 40.529 -67.677 1.00 65.50 176 PRO A O 1
ATOM 1263 N N . VAL A 1 177 ? 7.734 41.673 -69.612 1.00 69.19 177 VAL A N 1
ATOM 1264 C CA . VAL A 1 177 ? 8.185 42.936 -69.022 1.00 69.19 177 VAL A CA 1
ATOM 1265 C C . VAL A 1 177 ? 7.025 43.504 -68.192 1.00 69.19 177 VAL A C 1
ATOM 1267 O O . VAL A 1 177 ? 5.935 43.674 -68.748 1.00 69.19 177 VAL A O 1
ATOM 1270 N N . PRO A 1 178 ? 7.200 43.771 -66.885 1.00 68.69 178 PRO A N 1
ATOM 1271 C CA . PRO A 1 178 ? 6.154 44.400 -66.088 1.00 68.69 178 PRO A CA 1
ATOM 1272 C C . PRO A 1 178 ? 5.898 45.835 -66.583 1.00 68.69 178 PRO A C 1
ATOM 12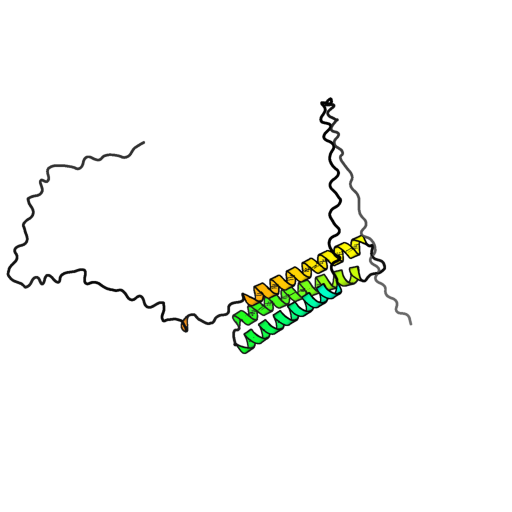74 O O . PRO A 1 178 ? 6.824 46.484 -67.082 1.00 68.69 178 PRO A O 1
ATOM 1277 N N . PRO A 1 179 ? 4.656 46.346 -66.476 1.00 69.50 179 PRO A N 1
ATOM 1278 C CA . PRO A 1 179 ? 4.371 47.732 -66.820 1.00 69.50 179 PRO A CA 1
ATOM 1279 C C . PRO A 1 179 ? 5.173 48.679 -65.908 1.00 69.50 179 PRO A C 1
ATOM 1281 O O . PRO A 1 179 ? 5.459 48.322 -64.762 1.00 69.50 179 PRO A O 1
ATOM 1284 N N . PRO A 1 180 ? 5.547 49.875 -66.395 1.00 69.75 180 PRO A N 1
ATOM 1285 C CA . PRO A 1 180 ? 6.284 50.847 -65.597 1.00 69.75 180 PRO A CA 1
ATOM 1286 C C . PRO A 1 180 ? 5.477 51.233 -64.353 1.00 69.75 180 PRO A C 1
ATOM 1288 O O . PRO A 1 180 ? 4.284 51.522 -64.435 1.00 69.75 180 PRO A O 1
ATOM 1291 N N . VAL A 1 181 ? 6.140 51.196 -63.199 1.00 63.25 181 VAL A N 1
ATOM 1292 C CA . VAL A 1 181 ? 5.574 51.604 -61.913 1.00 63.25 181 VAL A CA 1
ATOM 1293 C C . VAL A 1 181 ? 5.538 53.133 -61.889 1.00 63.25 181 VAL A C 1
ATOM 1295 O O . VAL A 1 181 ? 6.542 53.776 -62.178 1.00 63.25 181 VAL A O 1
ATOM 1298 N N . ASP A 1 182 ? 4.374 53.714 -61.610 1.00 60.31 182 ASP A N 1
ATOM 1299 C CA . ASP A 1 182 ? 4.203 55.163 -61.482 1.00 60.31 182 ASP A CA 1
ATOM 1300 C C . ASP A 1 182 ? 4.660 55.578 -60.068 1.00 60.31 182 ASP A C 1
ATOM 1302 O O . ASP A 1 182 ? 3.961 55.331 -59.085 1.00 60.31 182 ASP A O 1
ATOM 1306 N N . ASP A 1 183 ? 5.860 56.159 -59.942 1.00 60.16 183 ASP A N 1
ATOM 1307 C CA . ASP A 1 183 ? 6.488 56.584 -58.670 1.00 60.16 183 ASP A CA 1
ATOM 1308 C C . ASP A 1 183 ? 5.786 57.790 -57.986 1.00 60.16 183 ASP A C 1
ATOM 1310 O O . ASP A 1 183 ? 6.338 58.435 -57.093 1.00 60.16 183 ASP A O 1
ATOM 1314 N N . GLY A 1 184 ? 4.569 58.146 -58.408 1.00 59.47 184 GLY A N 1
ATOM 1315 C CA . GLY A 1 184 ? 3.908 59.398 -58.033 1.00 59.47 184 GLY A CA 1
ATOM 1316 C C . GLY A 1 184 ? 3.033 59.382 -56.775 1.00 59.47 184 GLY A C 1
ATOM 1317 O O . GLY A 1 184 ? 2.600 60.455 -56.354 1.00 59.47 184 GLY A O 1
ATOM 1318 N N . MET A 1 185 ? 2.737 58.229 -56.161 1.00 58.31 185 MET A N 1
ATOM 1319 C CA . MET A 1 185 ? 1.760 58.169 -55.060 1.00 58.31 185 MET A CA 1
ATOM 1320 C C . MET A 1 185 ? 2.406 57.781 -53.718 1.00 58.31 185 MET A C 1
ATOM 1322 O O . MET A 1 185 ? 2.688 56.602 -53.496 1.00 58.31 185 MET A O 1
ATOM 1326 N N . PRO A 1 186 ? 2.617 58.726 -52.779 1.00 68.44 186 PRO A N 1
ATOM 1327 C CA . PRO A 1 186 ? 3.054 58.369 -51.434 1.00 68.44 186 PRO A CA 1
ATOM 1328 C C . PRO A 1 186 ? 1.920 57.643 -50.684 1.00 68.44 186 PRO A C 1
ATOM 1330 O O . PRO A 1 186 ? 0.757 58.047 -50.797 1.00 68.44 186 PRO A O 1
ATOM 1333 N N . PRO A 1 187 ? 2.216 56.596 -49.889 1.00 64.44 187 PRO A N 1
ATOM 1334 C CA . PRO A 1 187 ? 1.197 55.923 -49.098 1.00 64.44 187 PRO A CA 1
ATOM 1335 C C . PRO A 1 187 ? 0.644 56.882 -48.038 1.00 64.44 187 PRO A C 1
ATOM 1337 O O . PRO A 1 187 ? 1.382 57.429 -47.217 1.00 64.44 187 PRO A O 1
ATOM 1340 N N . SER A 1 188 ? -0.674 57.083 -48.046 1.00 60.12 188 SER A N 1
ATOM 1341 C CA . SER A 1 188 ? -1.386 57.773 -46.975 1.00 60.12 188 SER A CA 1
ATOM 1342 C C . SER A 1 188 ? -1.209 56.990 -45.674 1.00 60.12 188 SER A C 1
ATOM 1344 O O . SER A 1 188 ? -1.755 55.897 -45.519 1.00 60.12 188 SER A O 1
ATOM 1346 N N . VAL A 1 189 ? -0.439 57.547 -44.742 1.00 55.00 189 VAL A N 1
ATOM 1347 C CA . VAL A 1 189 ? -0.323 57.056 -43.369 1.00 55.00 189 VAL A CA 1
ATOM 1348 C C . VAL A 1 189 ? -1.677 57.183 -42.665 1.00 55.00 189 VAL A C 1
ATOM 1350 O O . VAL A 1 189 ? -2.082 58.260 -42.235 1.00 55.00 189 VAL A O 1
ATOM 1353 N N . GLY A 1 190 ? -2.404 56.072 -42.564 1.00 54.72 190 GLY A N 1
ATOM 1354 C CA . GLY A 1 190 ? -3.481 55.921 -41.594 1.00 54.72 190 GLY A CA 1
ATOM 1355 C C . GLY A 1 190 ? -2.864 55.643 -40.228 1.00 54.72 190 GLY A C 1
ATOM 1356 O O . GLY A 1 190 ? -2.478 54.510 -39.951 1.00 54.72 190 GLY A O 1
ATOM 1357 N N . SER A 1 191 ? -2.711 56.676 -39.399 1.00 50.91 191 SER A N 1
ATOM 1358 C CA . SER A 1 191 ? -2.267 56.511 -38.011 1.00 50.91 191 SER A CA 1
ATOM 1359 C C . SER A 1 191 ? -3.321 55.760 -37.180 1.00 50.91 191 SER A C 1
ATOM 1361 O O . SER A 1 191 ? -4.515 56.018 -37.351 1.00 50.91 191 SER A O 1
ATOM 1363 N N . PRO A 1 192 ? -2.905 54.861 -36.268 1.00 56.97 192 PRO A N 1
ATOM 1364 C CA . PRO A 1 192 ? -3.797 54.171 -35.344 1.00 56.97 192 PRO A CA 1
ATOM 1365 C C . PRO A 1 192 ? -4.312 55.089 -34.224 1.00 56.97 192 PRO A C 1
ATOM 1367 O O . PRO A 1 192 ? -3.676 56.069 -33.839 1.00 56.97 192 PRO A O 1
ATOM 1370 N N . SER A 1 193 ? -5.488 54.715 -33.731 1.00 47.06 193 SER A N 1
ATOM 1371 C CA . SER A 1 193 ? -6.354 55.366 -32.749 1.00 47.06 193 SER A CA 1
ATOM 1372 C C . SER A 1 193 ? -5.703 55.747 -31.410 1.00 47.06 193 SER A C 1
ATOM 1374 O O . SER A 1 193 ? -4.911 54.983 -30.859 1.00 47.06 193 SER A O 1
ATOM 1376 N N . MET A 1 194 ? -6.162 56.868 -30.840 1.00 45.09 194 MET A N 1
ATOM 1377 C CA . MET A 1 194 ? -6.351 57.061 -29.393 1.00 45.09 194 MET A CA 1
ATOM 1378 C C . MET A 1 194 ? -7.820 57.375 -29.135 1.00 45.09 194 MET A C 1
ATOM 1380 O O . MET A 1 194 ? -8.392 58.133 -29.952 1.00 45.09 194 MET A O 1
#

Foldseek 3Di:
DDDDDDDDDDDDDDDDDDDDDDDDDDDDDDDDDDPPPPPPDPPPDPDPQQDLVVLVVLLVVLLVLLVVQLVVCVVVVQVQLNVLSVVLNVVSVVLVVLLVVLVVLLVDPPHDPVSNSVSSVSSVVSSVVSVVSSVVSVVRDGCPPCVVVPPPPPPPPPDDPPDDPPPPVDPDDDPDDDDDDDPPDDDDDPDDDD

Sequence (194 aa):
MAGVCGAWLVLGASGASAGPAEDAAPPEGTAEGSAEAEAKAPPPAPTPPVSVSKVQRDMENGMARLGELASDAKRDSDLVRAACVLDKQERAQGVMELATGELLVVRDSGASSEARGFAAEKLGAAAERLDDLVEQAKQCVGDKSPEESDDETRNEVEEDPLIPIADPTMPGRQPPVPPPVDDGMPPSVGSPSM

pLDDT: mean 72.8, std 22.35, range [35.06, 98.06]

Solvent-accessible surface area (backbone atoms only — not comparable to full-atom values): 12832 Å² total; per-residue (Å²): 138,87,86,88,82,89,82,87,86,77,87,90,85,83,78,91,85,82,84,85,88,81,91,77,84,83,85,88,76,85,89,79,89,76,90,70,83,76,74,76,71,75,74,78,74,81,72,78,81,72,56,63,73,55,42,52,49,52,39,55,49,37,54,50,52,39,53,48,53,31,50,49,23,54,73,69,67,29,63,55,21,22,52,49,22,48,55,38,44,55,55,42,48,56,42,51,54,56,36,52,56,31,53,48,46,51,68,38,85,86,52,54,72,65,58,26,50,54,24,44,53,51,38,48,53,39,31,53,54,34,47,53,37,41,57,53,39,71,65,45,73,46,80,76,57,64,83,81,54,75,77,77,76,69,81,78,75,82,76,71,82,89,63,82,85,76,65,88,83,64,92,81,76,83,76,84,79,76,80,87,82,78,92,79,73,81,82,80,82,80,77,82,88,131

Mean predicted aligned error: 20.63 Å

Secondary structure (DSSP, 8-state):
----------------------------------------PPPPPPPPP--HHHHHHHHHHHHHHHHHHHHHHHHTT-HHHHHHHHHHHHHHHHHHHHHHHHHHHHH-TTS-HHHHHHHHHHHHHHHHHHHHHHHHHHT------GGG-TTS----------S----TT-TT-PPPPPPPP-TT------PPP-

Radius of gyration: 40.27 Å; Cα contacts (8 Å, |Δi|>4): 98; chains: 1; bounding box: 73×70×126 Å

Nearest PDB structures (foldseek):
  2kub-assembly1_A  TM=5.455E-01  e=4.926E-01  Streptococcus parasanguinis
  7sqc-assembly1_C2  TM=7.962E-01  e=3.489E+00  Chlamydomonas reinhardtii
  7sqc-assembly1_C3  TM=7.901E-01  e=5.390E+00  Chlamydomonas reinhardtii
  7sqc-assembly1_C1  TM=7.871E-01  e=6.700E+00  Chlamydomonas reinhardtii
  7sqc-assembly1_C0  TM=4.761E-01 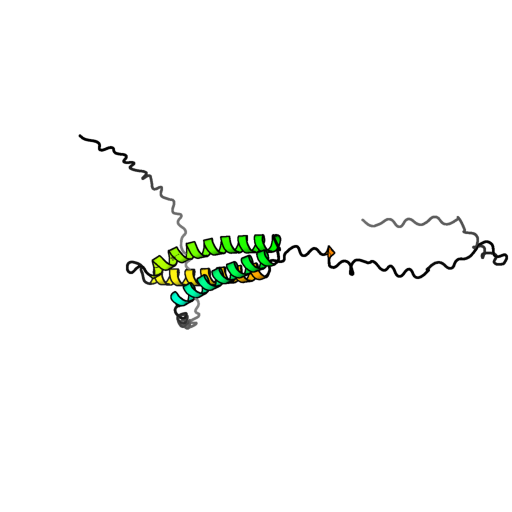 e=6.345E+00  Chlamydomonas reinhardtii